Protein AF-A0A834VIU5-F1 (afdb_monomer_lite)

Radius of gyration: 23.44 Å; chains: 1; bounding box: 45×39×82 Å

Sequence (229 aa):
MDEWRKYGPIGVLFDVIASICTPQTRQLLERLQRDEAEAIGVTANIRQLVKPVKTRWNSYFDTFVRAAELHGPIDSYIEFKLKEHSAATAPSRHRKNRELLPAAQPRLYVREGGLSGKDWATITEYIQLLEPFAEATRLLEGRGRHGRHGAIWEVLVTFEWLLDQLEALKDRLKDINYEDPDAPEDHLVTHVNLAHSKLAEYYEKFDNAPVYYAATILHPHYKNHLAAL

Secondary structure (DSSP, 8-state):
--STTTSHHHHHHHHHHHHTTSHHHHHHHHHHHHHHHHHHTS-----PPPPPBTTBTHHHHHHHHHHHHTHHHHHHHHHHHHHHHHHHHS--TT-SS-----PPPPPHHHHTTS--HHHHHHHHHHHHHHHHHHHHHHHHTS--TTSSSS-HHHHHHHHHHHHHHHHHHHHHHHT--TTSTTSPPTHHHHHHHHHHHHHHHHHGGGGG-HHHHHHHHHSTTTTTTGGG-

InterPro domains:
  IPR012337 Ribonuclease H-like superfamily [SSF53098] (49-224)

pLDDT: mean 85.42, std 13.72, range [38.66, 97.81]

Organism: NCBI:txid45151

Structure (mmCIF, N/CA/C/O backbone):
data_AF-A0A834VIU5-F1
#
_entry.id   AF-A0A834VIU5-F1
#
loop_
_atom_site.group_PDB
_atom_site.id
_atom_site.type_symbol
_atom_site.label_atom_id
_atom_site.label_alt_id
_atom_site.label_comp_id
_atom_site.label_asym_id
_atom_site.label_entity_id
_atom_site.label_seq_id
_atom_site.pdbx_PDB_ins_code
_atom_site.Cartn_x
_atom_site.Cartn_y
_atom_site.Cartn_z
_atom_site.occupancy
_atom_site.B_iso_or_equiv
_atom_site.auth_seq_id
_atom_site.auth_comp_id
_atom_site.auth_asym_id
_atom_site.auth_atom_id
_atom_site.pdbx_PDB_model_num
ATOM 1 N N . MET A 1 1 ? 7.525 15.833 2.844 1.00 38.97 1 MET A N 1
ATOM 2 C CA . MET A 1 1 ? 7.206 14.382 2.850 1.00 38.97 1 MET A CA 1
ATOM 3 C C . MET A 1 1 ? 6.759 13.839 4.214 1.00 38.97 1 MET A C 1
ATOM 5 O O . MET A 1 1 ? 6.133 12.793 4.220 1.00 38.97 1 MET A O 1
ATOM 9 N N . ASP A 1 2 ? 7.038 14.489 5.354 1.00 44.72 2 ASP A N 1
ATOM 10 C CA . ASP A 1 2 ? 6.610 13.975 6.675 1.00 44.72 2 ASP A CA 1
ATOM 11 C C . ASP A 1 2 ? 5.190 14.388 7.102 1.00 44.72 2 ASP A C 1
ATOM 13 O O . ASP A 1 2 ? 4.655 13.819 8.052 1.00 44.72 2 ASP A O 1
ATOM 17 N N . GLU A 1 3 ? 4.576 15.363 6.429 1.00 47.03 3 GLU A N 1
ATOM 18 C CA . GLU A 1 3 ? 3.264 15.905 6.812 1.00 47.03 3 GLU A CA 1
ATOM 19 C C . GLU A 1 3 ? 2.101 15.011 6.373 1.00 47.03 3 GLU A C 1
ATOM 21 O O . GLU A 1 3 ? 1.238 14.721 7.193 1.00 47.03 3 GLU A O 1
ATOM 26 N N . TRP A 1 4 ? 2.119 14.449 5.159 1.00 56.50 4 TRP A N 1
ATOM 27 C CA . TRP A 1 4 ? 1.025 13.585 4.679 1.00 56.50 4 TRP A CA 1
ATOM 28 C C . TRP A 1 4 ? 0.858 12.287 5.491 1.00 56.50 4 TRP A C 1
ATOM 30 O O . TRP A 1 4 ? -0.210 11.693 5.501 1.00 56.50 4 TRP A O 1
ATOM 40 N N . ARG A 1 5 ? 1.896 11.853 6.224 1.00 56.66 5 ARG A N 1
ATOM 41 C CA . ARG A 1 5 ? 1.836 10.685 7.127 1.00 56.66 5 ARG A CA 1
ATOM 42 C C . ARG A 1 5 ? 1.190 10.990 8.481 1.00 56.66 5 ARG A C 1
ATOM 44 O O . ARG A 1 5 ? 0.969 10.067 9.260 1.00 56.66 5 ARG A O 1
ATOM 51 N N . LYS A 1 6 ? 0.998 12.271 8.811 1.00 62.09 6 LYS A N 1
ATOM 52 C CA . LYS A 1 6 ? 0.495 12.730 10.117 1.00 62.09 6 LYS A CA 1
ATOM 53 C C . LYS A 1 6 ? -0.982 13.108 10.089 1.00 62.09 6 LYS A C 1
ATOM 55 O O . LYS A 1 6 ? -1.572 13.223 11.158 1.00 62.09 6 LYS A O 1
ATOM 60 N N . TYR A 1 7 ? -1.548 13.305 8.904 1.00 67.62 7 TYR A N 1
ATOM 61 C CA . TYR A 1 7 ? -2.903 13.809 8.711 1.00 67.62 7 TYR A CA 1
ATOM 62 C C . TYR A 1 7 ? -3.683 12.893 7.763 1.00 67.62 7 TYR A C 1
ATOM 64 O O . TYR A 1 7 ? -3.085 12.122 7.011 1.00 67.62 7 TYR A O 1
ATOM 72 N N . GLY A 1 8 ? -5.011 12.966 7.834 1.00 84.19 8 GLY A N 1
ATOM 73 C CA . GLY A 1 8 ? -5.905 12.176 6.991 1.00 84.19 8 GLY A CA 1
ATOM 74 C C . GLY A 1 8 ? -5.959 10.680 7.348 1.00 84.19 8 GLY A C 1
ATOM 75 O O . GLY A 1 8 ? -5.413 10.253 8.378 1.00 84.19 8 GLY A O 1
ATOM 76 N N . PRO A 1 9 ? -6.592 9.865 6.489 1.00 89.25 9 PRO A N 1
ATOM 77 C CA . PRO A 1 9 ? -6.887 8.454 6.755 1.00 89.25 9 PRO A CA 1
ATOM 78 C C . PRO A 1 9 ? -5.638 7.610 7.012 1.00 89.25 9 PRO A C 1
ATOM 80 O O . PRO A 1 9 ? -5.629 6.717 7.861 1.00 89.25 9 PRO A O 1
ATOM 83 N N . ILE A 1 10 ? -4.532 7.931 6.339 1.00 89.75 10 ILE A N 1
ATOM 84 C CA . ILE A 1 10 ? -3.260 7.217 6.504 1.00 89.75 10 ILE A CA 1
ATOM 85 C C . ILE A 1 10 ? -2.678 7.437 7.905 1.00 89.75 10 ILE A C 1
ATOM 87 O O . ILE A 1 10 ? -2.189 6.492 8.530 1.00 89.75 10 ILE A O 1
ATOM 91 N N . GLY A 1 11 ? -2.741 8.670 8.419 1.00 90.69 11 GLY A N 1
ATOM 92 C CA . GLY A 1 11 ? -2.285 8.986 9.772 1.00 90.69 11 GLY A CA 1
ATOM 93 C C . GLY A 1 11 ? -3.104 8.254 10.835 1.00 90.69 11 GLY A C 1
ATOM 94 O O . GLY A 1 11 ? -2.535 7.689 11.775 1.00 90.69 11 GLY A O 1
ATOM 95 N N . VAL A 1 12 ? -4.427 8.202 10.650 1.00 93.50 12 VAL A N 1
ATOM 96 C CA . VAL A 1 12 ? -5.349 7.459 11.519 1.00 93.50 12 VAL A CA 1
ATOM 97 C C . VAL A 1 12 ? -5.016 5.968 11.505 1.00 93.50 12 VAL A C 1
ATOM 99 O O . VAL A 1 12 ? -4.785 5.390 12.570 1.00 93.50 12 VAL A O 1
ATOM 102 N N . LEU A 1 13 ? -4.887 5.360 10.321 1.00 94.44 13 LEU A N 1
ATOM 103 C CA . LEU A 1 13 ? -4.519 3.951 10.177 1.00 94.44 13 LEU A CA 1
ATOM 104 C C . LEU A 1 13 ? -3.192 3.637 10.882 1.00 94.44 13 LEU A C 1
ATOM 106 O O . LEU A 1 13 ? -3.083 2.650 11.616 1.00 94.44 13 LEU A O 1
ATOM 110 N N . PHE A 1 14 ? -2.173 4.480 10.708 1.00 93.06 14 PHE A N 1
ATOM 111 C CA . PHE A 1 14 ? -0.885 4.280 11.370 1.00 93.06 14 PHE A CA 1
ATOM 112 C C . PHE A 1 14 ? -0.969 4.383 12.890 1.00 93.06 14 PHE A C 1
ATOM 114 O O . PHE A 1 14 ? -0.288 3.615 13.574 1.00 93.06 14 PHE A O 1
ATOM 121 N N . ASP A 1 15 ? -1.807 5.262 13.440 1.00 93.81 15 ASP A N 1
ATOM 122 C CA . ASP A 1 15 ? -2.028 5.315 14.886 1.00 93.81 15 ASP A CA 1
ATOM 123 C C . ASP A 1 15 ? -2.776 4.073 15.406 1.00 93.81 15 ASP A C 1
ATOM 125 O O . ASP A 1 15 ? -2.408 3.530 16.455 1.00 93.81 15 ASP A O 1
ATOM 129 N N . VAL A 1 16 ? -3.746 3.544 14.647 1.00 95.19 16 VAL A N 1
ATOM 130 C CA . VAL A 1 16 ? -4.403 2.261 14.965 1.00 95.19 16 VAL A CA 1
ATOM 131 C C . VAL A 1 16 ? -3.372 1.135 15.016 1.00 95.19 16 VAL A C 1
ATOM 133 O O . VAL A 1 16 ? -3.243 0.463 16.045 1.00 95.19 16 VAL A O 1
ATOM 136 N N . ILE A 1 17 ? -2.561 0.978 13.965 1.00 94.50 17 ILE A N 1
ATOM 137 C CA . ILE A 1 17 ? -1.498 -0.039 13.888 1.00 94.50 17 ILE A CA 1
ATOM 138 C C . ILE A 1 17 ? -0.475 0.145 15.019 1.00 94.50 17 ILE A C 1
ATOM 140 O O . ILE A 1 17 ? -0.017 -0.829 15.627 1.00 94.50 17 ILE A O 1
ATOM 144 N N . ALA A 1 18 ? -0.117 1.389 15.347 1.00 93.00 18 ALA A N 1
ATOM 145 C CA . ALA A 1 18 ? 0.787 1.689 16.451 1.00 93.00 18 ALA A CA 1
ATOM 146 C C . ALA A 1 18 ? 0.190 1.310 17.816 1.00 93.00 18 ALA A C 1
ATOM 148 O O . ALA A 1 18 ? 0.936 0.929 18.723 1.00 93.00 18 ALA A O 1
ATOM 149 N N . SER A 1 19 ? -1.135 1.372 17.973 1.00 93.94 19 SER A N 1
ATOM 150 C CA . SER A 1 19 ? -1.827 0.926 19.188 1.00 93.94 19 SER A CA 1
ATOM 151 C C . SER A 1 19 ? -1.826 -0.604 19.347 1.00 93.94 19 SER A C 1
ATOM 153 O O . SER A 1 19 ? -1.774 -1.118 20.469 1.00 93.94 19 SER A O 1
ATOM 155 N N . ILE A 1 20 ? -1.762 -1.347 18.238 1.00 93.81 20 ILE A N 1
ATOM 156 C CA . ILE A 1 20 ? -1.716 -2.817 18.204 1.00 93.81 20 ILE A CA 1
ATOM 157 C C . ILE A 1 20 ? -0.254 -3.295 18.292 1.00 93.81 20 ILE A C 1
ATOM 159 O O . ILE A 1 20 ? 0.307 -3.961 17.419 1.00 93.81 20 ILE A O 1
ATOM 163 N N . CYS A 1 21 ? 0.434 -2.888 19.361 1.00 88.06 21 CYS A N 1
ATOM 164 C CA . CYS A 1 21 ? 1.848 -3.197 19.568 1.00 88.06 21 CYS A CA 1
ATOM 165 C C . CYS A 1 21 ? 2.135 -4.125 20.752 1.00 88.06 21 CYS A C 1
ATOM 167 O O . CYS A 1 21 ? 3.209 -4.731 20.766 1.00 88.06 21 CYS A O 1
ATOM 169 N N . THR A 1 22 ? 1.211 -4.270 21.704 1.00 90.44 22 THR A N 1
ATOM 170 C CA . THR A 1 22 ? 1.399 -5.115 22.889 1.00 90.44 22 THR A CA 1
ATOM 171 C C . THR A 1 22 ? 0.865 -6.529 22.644 1.00 90.44 22 THR A C 1
ATOM 173 O O . THR A 1 22 ? 0.008 -6.723 21.778 1.00 90.44 22 THR A O 1
ATOM 176 N N . PRO A 1 23 ? 1.335 -7.547 23.391 1.00 94.25 23 PRO A N 1
ATOM 177 C CA . PRO A 1 23 ? 0.779 -8.896 23.297 1.00 94.25 23 PRO A CA 1
ATOM 178 C C . PRO A 1 23 ? -0.740 -8.928 23.504 1.00 94.25 23 PRO A C 1
ATOM 180 O O . PRO A 1 23 ? -1.435 -9.633 22.783 1.00 94.25 23 PRO A O 1
ATOM 183 N N . GLN A 1 24 ? -1.263 -8.116 24.428 1.00 93.94 24 GLN A N 1
ATOM 184 C CA . GLN A 1 24 ? -2.694 -8.059 24.727 1.00 93.94 24 GLN A CA 1
ATOM 185 C C . GLN A 1 24 ? -3.500 -7.479 23.559 1.00 93.94 24 GLN A C 1
ATOM 187 O O . GLN A 1 24 ? -4.533 -8.037 23.198 1.00 93.94 24 GLN A O 1
ATOM 192 N N . THR A 1 25 ? -3.039 -6.383 22.941 1.00 94.50 25 THR A N 1
ATOM 193 C CA . THR A 1 25 ? -3.764 -5.779 21.810 1.00 94.50 25 THR A CA 1
ATOM 194 C C . THR A 1 25 ? -3.662 -6.622 20.545 1.00 94.50 25 THR A C 1
ATOM 196 O O . THR A 1 25 ? -4.628 -6.695 19.792 1.00 94.50 25 THR A O 1
ATOM 199 N N . ARG A 1 26 ? -2.548 -7.336 20.340 1.00 94.94 26 ARG A N 1
ATOM 200 C CA . ARG A 1 26 ? -2.437 -8.331 19.262 1.00 94.94 26 ARG A CA 1
ATOM 201 C C . ARG A 1 26 ? -3.393 -9.500 19.468 1.00 94.94 26 ARG A C 1
ATOM 203 O O . ARG A 1 26 ? -4.125 -9.831 18.548 1.00 94.94 26 ARG A O 1
ATOM 210 N N . GLN A 1 27 ? -3.441 -10.072 20.672 1.00 96.31 27 GLN A N 1
ATOM 211 C CA . GLN A 1 27 ? -4.381 -11.151 20.991 1.00 96.31 27 GLN A CA 1
ATOM 212 C C . GLN A 1 27 ? -5.838 -10.719 20.809 1.00 96.31 27 GLN A C 1
ATOM 214 O O . GLN A 1 27 ? -6.647 -11.521 20.354 1.00 96.31 27 GLN A O 1
ATOM 219 N N . LEU A 1 28 ? -6.174 -9.466 21.138 1.00 96.75 28 LEU A N 1
ATOM 220 C CA . LEU A 1 28 ? -7.500 -8.915 20.868 1.00 96.75 28 LEU A CA 1
ATOM 221 C C . LEU A 1 28 ? -7.804 -8.910 19.364 1.00 96.75 28 LEU A C 1
ATOM 223 O O . LEU A 1 28 ? -8.837 -9.434 18.968 1.00 96.75 28 LEU A O 1
ATOM 227 N N . LEU A 1 29 ? -6.894 -8.400 18.528 1.00 97.19 29 LEU A N 1
ATOM 228 C CA . LEU A 1 29 ? -7.082 -8.412 17.074 1.00 97.19 29 LEU A CA 1
ATOM 229 C C . LEU A 1 29 ? -7.202 -9.841 16.515 1.00 97.19 29 LEU A C 1
ATOM 231 O O . LEU A 1 29 ? -8.024 -10.094 15.643 1.00 97.19 29 LEU A O 1
ATOM 235 N N . GLU A 1 30 ? -6.409 -10.791 17.015 1.00 97.25 30 GLU A N 1
ATOM 236 C CA . GLU A 1 30 ? -6.525 -12.195 16.603 1.00 97.25 30 GLU A CA 1
ATOM 237 C C . GLU A 1 30 ? -7.873 -12.812 16.993 1.00 97.25 30 GLU A C 1
ATOM 239 O O . GLU A 1 30 ? -8.367 -13.683 16.286 1.00 97.25 30 GLU A O 1
ATOM 244 N N . ARG A 1 31 ? -8.453 -12.430 18.138 1.00 97.38 31 ARG A N 1
ATOM 245 C CA . ARG A 1 31 ? -9.803 -12.875 18.524 1.00 97.38 31 ARG A CA 1
ATOM 246 C C . ARG A 1 31 ? -10.844 -12.315 17.565 1.00 97.38 31 ARG A C 1
ATOM 248 O O . ARG A 1 31 ? -11.578 -13.103 16.999 1.00 97.38 31 ARG A O 1
ATOM 255 N N . LEU A 1 32 ? -10.794 -11.016 17.279 1.00 97.44 32 LEU A N 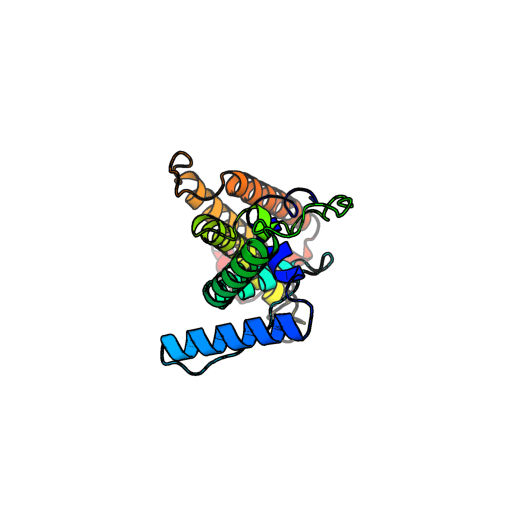1
ATOM 256 C CA . LEU A 1 32 ? -11.713 -10.370 16.336 1.00 97.44 32 LEU A CA 1
ATOM 257 C C . LEU A 1 32 ? -11.649 -10.988 14.928 1.00 97.44 32 LEU A C 1
ATOM 259 O O . LEU A 1 32 ? -12.678 -11.1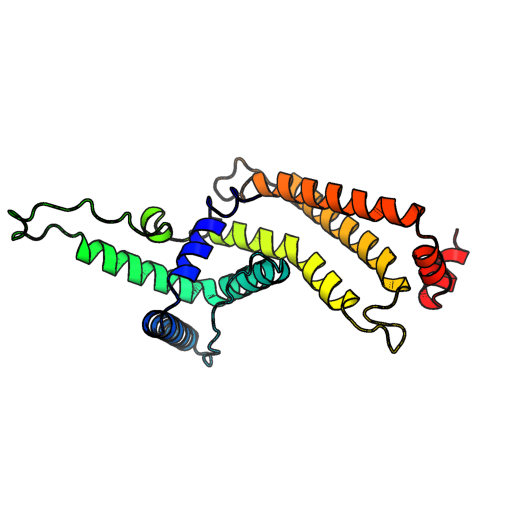73 14.294 1.00 97.44 32 LEU A O 1
ATOM 263 N N . GLN A 1 33 ? -10.460 -11.391 14.466 1.00 97.81 33 GLN A N 1
ATOM 264 C CA . GLN A 1 33 ? -10.312 -12.156 13.219 1.00 97.81 33 GLN A CA 1
ATOM 265 C C . GLN A 1 33 ? -10.988 -13.537 13.269 1.00 97.81 33 GLN A C 1
ATOM 267 O O . GLN A 1 33 ? -11.501 -14.004 12.255 1.00 97.81 33 GLN A O 1
ATOM 272 N N . ARG A 1 34 ? -10.963 -14.226 14.420 1.00 96.75 34 ARG A N 1
ATOM 273 C CA . ARG A 1 34 ? -11.675 -15.506 14.584 1.00 96.75 34 ARG A CA 1
ATOM 274 C C . ARG A 1 34 ? -13.181 -15.288 14.603 1.00 96.75 34 ARG A C 1
ATOM 276 O O . ARG A 1 34 ? -13.876 -16.032 13.927 1.00 96.75 34 ARG A O 1
ATOM 283 N N . ASP A 1 35 ? -13.638 -14.267 15.321 1.00 96.38 35 ASP A N 1
ATOM 284 C CA . ASP A 1 35 ? -15.056 -13.927 15.437 1.00 96.38 35 ASP A CA 1
ATOM 285 C C . ASP A 1 35 ? -15.648 -13.586 14.056 1.00 96.38 35 ASP A C 1
ATOM 287 O O . ASP A 1 35 ? -16.717 -14.072 13.695 1.00 96.38 35 ASP A O 1
ATOM 291 N N . GLU A 1 36 ? -14.920 -12.819 13.236 1.00 95.81 36 GLU A N 1
ATOM 292 C CA . GLU A 1 36 ? -15.316 -12.524 11.853 1.00 95.81 36 GLU A CA 1
ATOM 293 C C . GLU A 1 36 ? -15.333 -13.783 10.974 1.00 95.81 36 GLU A C 1
ATOM 295 O O . GLU A 1 36 ? -16.300 -14.032 10.254 1.00 95.81 36 GLU A O 1
ATOM 300 N N . ALA A 1 37 ? -14.286 -14.609 11.045 1.00 95.12 37 ALA A N 1
ATOM 301 C CA . ALA A 1 37 ? -14.224 -15.848 10.276 1.00 95.12 37 ALA A CA 1
ATOM 302 C C . ALA A 1 37 ? -15.365 -16.813 10.646 1.00 95.12 37 ALA A C 1
ATOM 304 O O . ALA A 1 37 ? -15.954 -17.436 9.763 1.00 95.12 37 ALA A O 1
ATOM 305 N N . GLU A 1 38 ? -15.708 -16.900 11.933 1.00 96.00 38 GLU A N 1
ATOM 306 C CA . GLU A 1 38 ? -16.846 -17.673 12.432 1.00 96.00 38 GLU A CA 1
ATOM 307 C C . GLU A 1 38 ? -18.174 -17.118 11.904 1.00 96.00 38 GLU A C 1
ATOM 309 O O . GLU A 1 38 ? -18.993 -17.889 11.403 1.00 96.00 38 GLU A O 1
ATOM 314 N N . ALA A 1 39 ? -18.362 -15.794 11.923 1.00 94.38 39 ALA A N 1
ATOM 315 C CA . ALA A 1 39 ? -19.565 -15.147 11.397 1.00 94.38 39 ALA A CA 1
ATOM 316 C C . ALA A 1 39 ? -19.778 -15.402 9.892 1.00 94.38 39 ALA A C 1
ATOM 318 O O . ALA A 1 39 ? -20.917 -15.529 9.442 1.00 94.38 39 ALA A O 1
ATOM 319 N N . ILE A 1 40 ? -18.692 -15.510 9.121 1.00 93.94 40 ILE A N 1
ATOM 320 C CA . ILE A 1 40 ? -18.722 -15.785 7.674 1.00 93.94 40 ILE A CA 1
ATOM 321 C C . ILE A 1 40 ? -18.717 -17.305 7.383 1.00 93.94 40 ILE A C 1
ATOM 323 O O . ILE A 1 40 ? -18.953 -17.731 6.252 1.00 93.94 40 ILE A O 1
ATOM 327 N N . GLY A 1 41 ? -18.491 -18.154 8.392 1.00 93.94 41 GLY A N 1
ATOM 328 C CA . GLY A 1 41 ? -18.469 -19.614 8.248 1.00 93.94 41 GLY A CA 1
ATOM 329 C C . GLY A 1 41 ? -17.211 -20.160 7.562 1.00 93.94 41 GLY A C 1
ATOM 330 O O . GLY A 1 41 ? -17.258 -21.217 6.931 1.00 93.94 41 GLY A O 1
ATOM 331 N N . VAL A 1 42 ? -16.083 -19.452 7.664 1.00 94.31 42 VAL A N 1
ATOM 332 C CA . VAL A 1 42 ? -14.798 -19.826 7.049 1.00 94.31 42 VAL A CA 1
ATOM 333 C C . VAL A 1 42 ? -13.743 -20.165 8.101 1.00 94.31 42 VAL A C 1
ATOM 335 O O . VAL A 1 42 ? -13.816 -19.762 9.258 1.00 94.31 42 VAL A O 1
ATOM 338 N N . THR A 1 43 ? -12.716 -20.924 7.709 1.00 91.44 43 THR A N 1
ATOM 339 C CA . THR A 1 43 ? -11.583 -21.193 8.609 1.00 91.44 43 THR A CA 1
ATOM 340 C C . THR A 1 43 ? -10.769 -19.919 8.821 1.00 91.44 43 THR A C 1
ATOM 342 O O . THR A 1 43 ? -10.298 -19.312 7.859 1.00 91.44 43 THR A O 1
ATOM 345 N N . ALA A 1 44 ? -10.561 -19.542 10.083 1.00 90.50 44 ALA A N 1
ATOM 346 C CA . ALA A 1 44 ? -9.812 -18.344 10.436 1.00 90.50 44 ALA A CA 1
ATOM 347 C C . ALA A 1 44 ? -8.346 -18.431 9.973 1.00 90.50 44 ALA A C 1
ATOM 349 O O . ALA A 1 44 ? -7.562 -19.234 10.484 1.00 90.50 44 ALA A O 1
ATOM 350 N N . ASN A 1 45 ? -7.959 -17.566 9.033 1.00 93.12 45 ASN A N 1
ATOM 351 C CA . ASN A 1 45 ? -6.570 -17.384 8.618 1.00 93.12 45 ASN A CA 1
ATOM 352 C C . ASN A 1 45 ? -5.979 -16.165 9.334 1.00 93.12 45 ASN A C 1
ATOM 354 O O . ASN A 1 45 ? -6.057 -15.044 8.836 1.00 93.12 45 ASN A O 1
ATOM 358 N N . ILE A 1 46 ? -5.414 -16.390 10.520 1.00 95.31 46 ILE A N 1
ATOM 359 C CA . ILE A 1 46 ? -4.934 -15.312 11.387 1.00 95.31 46 ILE A CA 1
ATOM 360 C C . ILE A 1 46 ? -3.684 -14.656 10.806 1.00 95.31 46 ILE A C 1
ATOM 362 O O . ILE A 1 46 ? -2.646 -15.298 10.629 1.00 95.31 46 ILE A O 1
ATOM 366 N N . ARG A 1 47 ? -3.760 -13.345 10.579 1.00 95.19 47 ARG A N 1
ATOM 367 C CA . ARG A 1 47 ? -2.656 -12.531 10.067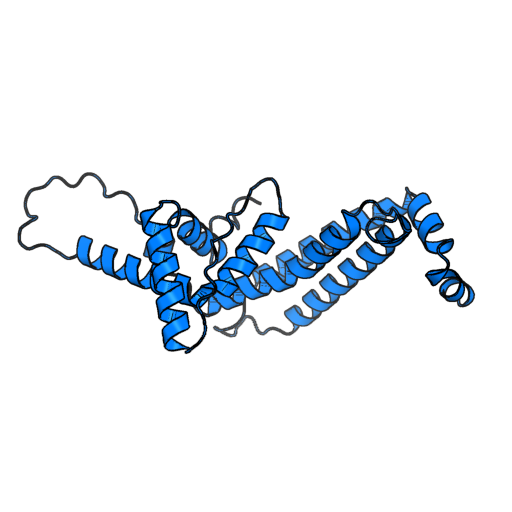 1.00 95.19 47 ARG A CA 1
ATOM 368 C C . ARG A 1 47 ? -2.252 -11.463 11.074 1.00 95.19 47 ARG A C 1
ATOM 370 O O . ARG A 1 47 ? -3.077 -10.856 11.755 1.00 95.19 47 ARG A O 1
ATOM 377 N N . GLN A 1 48 ? -0.948 -11.207 11.153 1.00 93.44 48 GLN A N 1
ATOM 378 C CA . GLN A 1 48 ? -0.412 -10.087 11.928 1.00 93.44 48 GLN A CA 1
ATOM 379 C C . GLN A 1 48 ? -0.405 -8.808 11.094 1.00 93.44 48 GLN A C 1
ATOM 381 O O . GLN A 1 48 ? -0.184 -8.857 9.887 1.00 93.44 48 GLN A O 1
ATOM 386 N N . LEU A 1 49 ? -0.578 -7.651 11.726 1.00 94.00 49 LEU A N 1
ATOM 387 C CA . LEU A 1 49 ? -0.392 -6.376 11.035 1.00 94.00 49 LEU A CA 1
ATOM 388 C C . LEU A 1 49 ? 1.070 -6.177 10.633 1.00 94.00 49 LEU A C 1
ATOM 390 O O . LEU A 1 49 ? 1.990 -6.490 11.394 1.00 94.00 49 LEU A O 1
ATOM 394 N N . VAL A 1 50 ? 1.274 -5.603 9.451 1.00 93.31 50 VAL A N 1
ATOM 395 C CA . VAL A 1 50 ? 2.594 -5.181 8.981 1.00 93.31 50 VAL A CA 1
ATOM 396 C C . VAL A 1 50 ? 2.801 -3.735 9.409 1.00 93.31 50 VAL A C 1
ATOM 398 O O . VAL A 1 50 ? 1.934 -2.886 9.201 1.00 93.31 50 VAL A O 1
ATOM 401 N N . LYS A 1 51 ? 3.945 -3.445 10.033 1.00 90.44 51 LYS A N 1
ATOM 402 C CA . LYS A 1 51 ? 4.297 -2.081 10.439 1.00 90.44 51 LYS A CA 1
ATOM 403 C C . LYS A 1 51 ? 5.110 -1.393 9.344 1.00 90.44 51 LYS A C 1
ATOM 405 O O . LYS A 1 51 ? 6.089 -1.991 8.888 1.00 90.44 51 LYS A O 1
ATOM 410 N N . PRO A 1 52 ? 4.801 -0.129 9.011 1.00 89.75 52 PRO A N 1
ATOM 411 C CA . PRO A 1 52 ? 5.576 0.601 8.028 1.00 89.75 52 PRO A CA 1
ATOM 412 C C . PRO A 1 52 ? 6.962 0.917 8.602 1.00 89.75 52 PRO A C 1
ATOM 414 O O . PRO A 1 52 ? 7.119 1.378 9.736 1.00 89.75 52 PRO A O 1
ATOM 417 N N . VAL A 1 53 ? 7.991 0.674 7.801 1.00 86.81 53 VAL A N 1
ATOM 418 C CA . VAL A 1 53 ? 9.397 0.941 8.096 1.00 86.81 53 VAL A CA 1
ATOM 419 C C . VAL A 1 53 ? 9.830 2.149 7.276 1.00 86.81 53 VAL A C 1
ATOM 421 O O . VAL A 1 53 ? 9.868 2.108 6.050 1.00 86.81 53 VAL A O 1
ATOM 424 N N . LYS A 1 54 ? 10.217 3.237 7.953 1.00 78.69 54 LYS A N 1
ATOM 425 C CA . LYS A 1 54 ? 10.562 4.518 7.304 1.00 78.69 54 LYS A CA 1
ATOM 426 C C . LYS A 1 54 ? 11.598 4.406 6.181 1.00 78.69 54 LYS A C 1
ATOM 428 O O . LYS A 1 54 ? 11.529 5.185 5.239 1.00 78.69 54 LYS A O 1
ATOM 433 N N . THR A 1 55 ? 12.532 3.463 6.280 1.00 75.81 55 THR A N 1
ATOM 434 C CA . THR A 1 55 ? 13.635 3.273 5.326 1.00 75.81 55 THR A CA 1
ATOM 435 C C . THR A 1 55 ? 13.323 2.300 4.188 1.00 75.81 55 THR A C 1
ATOM 437 O O . THR A 1 55 ? 14.169 2.106 3.321 1.00 75.81 55 THR A O 1
ATOM 440 N N . ARG A 1 56 ? 12.145 1.663 4.174 1.00 79.12 56 ARG A N 1
ATOM 441 C CA . ARG A 1 56 ? 11.768 0.663 3.164 1.00 79.12 56 ARG A CA 1
ATOM 442 C C . ARG A 1 56 ? 10.377 0.966 2.645 1.00 79.12 56 ARG A C 1
ATOM 444 O O . ARG A 1 56 ? 9.393 0.623 3.287 1.00 79.12 56 ARG A O 1
ATOM 451 N N . TRP A 1 57 ? 10.284 1.602 1.489 1.00 78.81 57 TRP A N 1
ATOM 452 C CA . TRP A 1 57 ? 9.000 2.051 0.959 1.00 78.81 57 TRP A CA 1
ATOM 453 C C . TRP A 1 57 ? 8.013 0.887 0.710 1.00 78.81 57 TRP A C 1
ATOM 455 O O . TRP A 1 57 ? 6.844 1.050 1.040 1.00 78.81 57 TRP A O 1
ATOM 465 N N . ASN A 1 58 ? 8.481 -0.305 0.294 1.00 85.62 58 ASN A N 1
ATOM 466 C CA . ASN A 1 58 ? 7.641 -1.512 0.137 1.00 85.62 58 ASN A CA 1
ATOM 467 C C . ASN A 1 58 ? 6.839 -1.853 1.398 1.00 85.62 58 ASN A C 1
ATOM 469 O O . ASN A 1 58 ? 5.699 -2.289 1.315 1.00 85.62 58 ASN A O 1
ATOM 473 N N . SER A 1 59 ? 7.393 -1.574 2.581 1.00 89.94 59 SER A N 1
ATOM 474 C CA . SER A 1 59 ? 6.680 -1.838 3.832 1.00 89.94 59 SER A CA 1
ATOM 475 C C . SER A 1 59 ? 5.413 -0.994 3.999 1.00 89.94 59 SER A C 1
ATOM 477 O O . SER A 1 59 ? 4.525 -1.406 4.732 1.00 89.94 59 SER A O 1
ATOM 479 N N . TYR A 1 60 ? 5.309 0.167 3.340 1.00 90.75 60 TYR A N 1
ATOM 480 C CA . TYR A 1 60 ? 4.082 0.968 3.338 1.00 90.75 60 TYR A CA 1
ATOM 481 C C . TYR A 1 60 ? 2.997 0.294 2.498 1.00 90.75 60 TYR A C 1
ATOM 483 O O . TYR A 1 60 ? 1.868 0.181 2.966 1.00 90.75 60 TYR A O 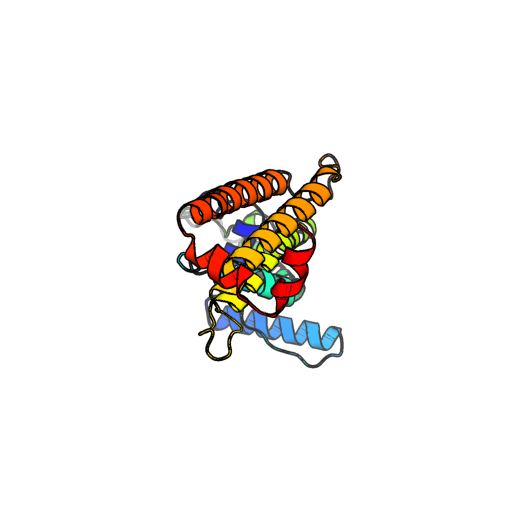1
ATOM 491 N N . PHE A 1 61 ? 3.357 -0.207 1.313 1.00 93.56 61 PHE A N 1
ATOM 492 C CA . PHE A 1 61 ? 2.454 -0.995 0.474 1.00 93.56 61 PHE A CA 1
ATOM 493 C C . PHE A 1 61 ? 1.970 -2.249 1.214 1.00 93.56 61 PHE A C 1
ATOM 495 O O . PHE A 1 61 ? 0.766 -2.434 1.375 1.00 93.56 61 PHE A O 1
ATOM 502 N N . ASP A 1 62 ? 2.891 -3.036 1.780 1.00 94.88 62 ASP A N 1
ATOM 503 C CA . ASP A 1 62 ? 2.552 -4.235 2.558 1.00 94.88 62 ASP A CA 1
ATOM 504 C C . ASP A 1 62 ? 1.655 -3.911 3.764 1.00 94.88 62 ASP A C 1
ATOM 506 O O . ASP A 1 62 ? 0.752 -4.677 4.107 1.00 94.88 62 ASP A O 1
ATOM 510 N N . THR A 1 63 ? 1.893 -2.770 4.422 1.00 95.38 63 THR A N 1
ATOM 511 C CA . THR A 1 63 ? 1.038 -2.270 5.503 1.00 95.38 63 THR A CA 1
ATOM 512 C C . THR A 1 63 ? -0.376 -1.982 5.014 1.00 95.38 63 THR A C 1
ATOM 514 O O . THR A 1 63 ? -1.320 -2.408 5.676 1.00 95.38 63 THR A O 1
ATOM 517 N N . PHE A 1 64 ? -0.539 -1.281 3.892 1.00 95.19 64 PHE A N 1
ATOM 518 C CA . PHE A 1 64 ? -1.860 -0.944 3.362 1.00 95.19 64 PHE A CA 1
ATOM 519 C C . PHE A 1 64 ? -2.617 -2.186 2.904 1.00 95.19 64 PHE A C 1
ATOM 521 O O . PHE A 1 64 ? -3.756 -2.375 3.320 1.00 95.19 64 PHE A O 1
ATOM 528 N N . VAL A 1 65 ? -1.964 -3.079 2.156 1.00 96.81 65 VAL A N 1
ATOM 529 C CA . VAL A 1 65 ? -2.557 -4.354 1.727 1.00 96.81 65 VAL A CA 1
ATOM 530 C C . VAL A 1 65 ? -3.005 -5.168 2.940 1.00 96.81 65 VAL A C 1
ATOM 532 O O . VAL A 1 65 ? -4.161 -5.574 3.019 1.00 96.81 65 VAL A O 1
ATOM 535 N N . ARG A 1 66 ? -2.136 -5.343 3.945 1.00 97.00 66 ARG A N 1
ATOM 536 C CA . ARG A 1 66 ? -2.492 -6.083 5.165 1.00 97.00 66 ARG A CA 1
ATOM 537 C C . ARG A 1 66 ? -3.606 -5.407 5.964 1.00 97.00 66 ARG A C 1
ATOM 539 O O . ARG A 1 66 ? -4.383 -6.103 6.610 1.00 97.00 66 ARG A O 1
ATOM 546 N N . ALA A 1 67 ? -3.664 -4.079 5.974 1.00 96.81 67 ALA A N 1
ATOM 547 C CA . ALA A 1 67 ? -4.740 -3.353 6.634 1.00 96.81 67 ALA A CA 1
ATOM 548 C C . ALA A 1 67 ? -6.076 -3.554 5.910 1.00 96.81 67 ALA A C 1
ATOM 550 O O . ALA A 1 67 ? -7.059 -3.852 6.573 1.00 96.81 67 ALA A O 1
ATOM 551 N N . ALA A 1 68 ? -6.101 -3.473 4.578 1.00 96.50 68 ALA A N 1
ATOM 552 C CA . ALA A 1 68 ? -7.306 -3.702 3.780 1.00 96.50 68 ALA A CA 1
ATOM 553 C C . ALA A 1 68 ? -7.825 -5.148 3.909 1.00 96.50 68 ALA A C 1
ATOM 555 O O . ALA A 1 68 ? -9.027 -5.367 4.063 1.00 96.50 68 ALA A O 1
ATOM 556 N N . GLU A 1 69 ? -6.918 -6.134 3.941 1.00 95.94 69 GLU A N 1
ATOM 557 C CA . GLU A 1 69 ? -7.242 -7.541 4.239 1.00 95.94 69 GLU A CA 1
ATOM 558 C C . GLU A 1 69 ? -7.885 -7.729 5.620 1.00 95.94 69 GLU A C 1
ATOM 560 O O . GLU A 1 69 ? -8.638 -8.675 5.825 1.00 95.94 69 GLU A O 1
ATOM 565 N N . LEU A 1 70 ? -7.546 -6.859 6.573 1.00 96.44 70 LEU A N 1
ATOM 566 C CA . LEU A 1 70 ? -8.003 -6.907 7.957 1.00 96.44 70 LEU A CA 1
ATOM 567 C C . LEU A 1 70 ? -8.941 -5.740 8.292 1.00 96.44 70 LEU A C 1
ATOM 569 O O . LEU A 1 70 ? -9.041 -5.394 9.469 1.00 96.44 70 LEU A O 1
ATOM 573 N N . HIS A 1 71 ? -9.612 -5.127 7.308 1.00 95.25 71 HIS A N 1
ATOM 574 C CA . HIS A 1 71 ? -10.401 -3.919 7.566 1.00 95.25 71 HIS A CA 1
ATOM 575 C C . HIS A 1 71 ? -11.513 -4.181 8.596 1.00 95.25 71 HIS A C 1
ATOM 577 O O . HIS A 1 71 ? -11.592 -3.461 9.585 1.00 95.25 71 HIS A O 1
ATOM 583 N N . GLY A 1 72 ? -12.275 -5.273 8.465 1.00 95.81 72 GLY A N 1
ATOM 584 C CA . GLY A 1 72 ? -13.356 -5.616 9.396 1.00 95.81 72 GLY A CA 1
ATOM 585 C C . GLY A 1 72 ? -12.881 -5.867 10.837 1.00 95.81 72 GLY A C 1
ATOM 586 O O . GLY A 1 72 ? -13.410 -5.255 11.777 1.00 95.81 72 GLY A O 1
ATOM 587 N N . PRO A 1 73 ? -11.822 -6.671 11.064 1.00 97.25 73 PRO A N 1
ATOM 588 C CA . PRO A 1 73 ? -11.245 -6.846 12.394 1.00 97.25 73 PRO A CA 1
ATOM 589 C C . PRO A 1 73 ? -10.621 -5.562 12.956 1.00 97.25 73 PRO A C 1
ATOM 591 O O . PRO A 1 73 ? -10.643 -5.353 14.172 1.00 97.25 73 PRO A O 1
ATOM 594 N N . ILE A 1 74 ? -10.064 -4.696 12.100 1.00 97.50 74 ILE A N 1
ATOM 595 C CA . ILE A 1 74 ? -9.545 -3.379 12.492 1.00 97.50 74 ILE A CA 1
ATOM 596 C C . ILE A 1 74 ? -10.688 -2.460 12.932 1.00 97.50 74 ILE A C 1
ATOM 598 O O . ILE A 1 74 ? -10.584 -1.863 14.003 1.00 97.50 74 ILE A O 1
ATOM 602 N N . ASP A 1 75 ? -11.779 -2.384 12.175 1.00 97.50 75 ASP A N 1
ATOM 603 C CA . ASP A 1 75 ? -12.945 -1.561 12.509 1.00 97.50 75 ASP A CA 1
ATOM 604 C C . ASP A 1 75 ? -13.575 -2.033 13.826 1.00 97.50 75 ASP A C 1
ATOM 606 O O . ASP A 1 75 ? -13.799 -1.237 14.740 1.00 97.50 75 ASP A O 1
ATOM 610 N N . SER A 1 76 ? -13.709 -3.351 14.006 1.00 97.38 76 SER A N 1
ATOM 611 C CA . SER A 1 76 ? -14.163 -3.953 15.267 1.00 97.38 76 SER A CA 1
ATOM 612 C C . SER A 1 76 ? -13.236 -3.620 16.445 1.00 97.38 76 SER A C 1
ATOM 614 O O . SER A 1 76 ? -13.689 -3.351 17.563 1.00 97.38 76 SER A O 1
ATOM 616 N N . TYR A 1 77 ? -11.918 -3.605 16.214 1.00 97.62 77 TYR A N 1
ATOM 617 C CA . TYR A 1 77 ? -10.937 -3.203 17.223 1.00 97.62 77 TYR A CA 1
ATOM 618 C C . TYR A 1 77 ? -11.083 -1.721 17.587 1.00 97.62 77 TYR A C 1
ATOM 620 O O . TYR A 1 77 ? -11.032 -1.367 18.770 1.00 97.62 77 TYR A O 1
ATOM 628 N N . ILE A 1 78 ? -11.273 -0.855 16.590 1.00 96.94 78 ILE A N 1
ATOM 629 C CA . ILE A 1 78 ? -11.483 0.577 16.794 1.00 96.94 78 ILE A CA 1
ATOM 630 C C . ILE A 1 78 ? -12.758 0.798 17.606 1.00 96.94 78 ILE A C 1
ATOM 632 O O . ILE A 1 78 ? -12.700 1.471 18.635 1.00 96.94 78 ILE A O 1
ATOM 636 N N . GLU A 1 79 ? -13.875 0.177 17.228 1.00 96.69 79 GLU A N 1
ATOM 637 C CA . GLU A 1 79 ? -15.129 0.259 17.978 1.00 96.69 79 GLU A CA 1
ATOM 638 C C . GLU A 1 79 ? -14.967 -0.168 19.437 1.00 96.69 79 GLU A C 1
ATOM 640 O O . GLU A 1 79 ? -15.460 0.504 20.349 1.00 96.69 79 GLU A O 1
ATOM 645 N N . PHE A 1 80 ? -14.268 -1.281 19.674 1.00 95.88 80 PHE A N 1
ATOM 646 C CA . PHE A 1 80 ? -13.981 -1.756 21.023 1.00 95.88 80 PHE A CA 1
ATOM 647 C C . PHE A 1 80 ? -13.237 -0.687 21.834 1.00 95.88 80 PHE A C 1
ATOM 649 O O . PHE A 1 80 ? -13.593 -0.402 22.980 1.00 95.88 80 PHE A O 1
ATOM 656 N N . LYS A 1 81 ? -12.232 -0.045 21.228 1.00 94.44 81 LYS A N 1
ATOM 657 C CA . LYS A 1 81 ? -11.435 1.004 21.874 1.00 94.44 81 LYS A CA 1
ATOM 658 C C . LYS A 1 81 ? -12.196 2.309 22.076 1.00 94.44 81 LYS A C 1
ATOM 660 O O . LYS A 1 81 ? -12.003 2.954 23.107 1.00 94.44 81 LYS A O 1
ATOM 665 N N . LEU A 1 82 ? -13.091 2.671 21.162 1.00 94.25 82 LEU A N 1
ATOM 666 C CA . LEU A 1 82 ? -13.991 3.811 21.324 1.00 94.25 82 LEU A CA 1
ATOM 667 C C . LEU A 1 82 ? -14.938 3.596 22.512 1.00 94.25 82 LEU A C 1
ATOM 669 O O . LEU A 1 82 ? -15.047 4.477 23.365 1.00 94.25 82 LEU A O 1
ATOM 673 N N . LYS A 1 83 ? -15.543 2.404 22.626 1.00 93.94 83 LYS A N 1
ATOM 674 C CA . LYS A 1 83 ? -16.420 2.021 23.750 1.00 93.94 83 LYS A CA 1
ATOM 675 C C . LYS A 1 83 ? -15.671 2.023 25.091 1.00 93.94 83 LYS A C 1
ATOM 677 O O . LYS A 1 83 ? -16.179 2.536 26.090 1.00 93.94 83 LYS A O 1
ATOM 682 N N . GLU A 1 84 ? -14.445 1.494 25.117 1.00 90.81 84 GLU A N 1
ATOM 683 C CA . GLU A 1 84 ? -13.571 1.515 26.301 1.00 90.81 84 GLU A CA 1
ATOM 684 C C . GLU A 1 84 ? -13.264 2.958 26.739 1.00 90.81 84 GLU A C 1
ATOM 686 O O . GLU A 1 84 ? -13.394 3.308 27.916 1.00 90.81 84 GLU A O 1
ATOM 691 N N . HIS A 1 85 ? -12.922 3.826 25.782 1.00 88.94 85 HIS A N 1
ATOM 692 C CA . HIS A 1 85 ? -12.627 5.229 26.047 1.00 88.94 85 HIS A CA 1
ATOM 693 C C . HIS A 1 85 ? -13.861 6.006 26.529 1.00 88.94 85 HIS A C 1
ATOM 695 O O . HIS A 1 85 ? -13.763 6.759 27.502 1.00 88.94 85 HIS A O 1
ATOM 701 N N . SER A 1 86 ? -15.030 5.806 25.907 1.00 87.44 86 SER A N 1
ATOM 702 C CA . SER A 1 86 ? -16.276 6.465 26.322 1.00 87.44 86 SER A CA 1
ATOM 703 C C . SER A 1 86 ? -16.697 6.056 27.734 1.00 87.44 86 SER A C 1
ATOM 705 O O . SER A 1 86 ? -17.126 6.897 28.520 1.00 87.44 86 SER A O 1
ATOM 707 N N . ALA A 1 87 ? -16.517 4.782 28.099 1.00 87.62 87 ALA A N 1
ATOM 708 C CA . ALA A 1 87 ? -16.792 4.303 29.452 1.00 87.62 87 ALA A CA 1
ATOM 709 C C . ALA A 1 87 ? -15.831 4.915 30.489 1.00 87.62 87 ALA A C 1
ATOM 711 O O . ALA A 1 87 ? -16.256 5.289 31.582 1.00 87.62 87 ALA A O 1
ATOM 712 N N . ALA A 1 88 ? -14.548 5.070 30.145 1.00 84.81 88 ALA A N 1
ATOM 713 C CA . ALA A 1 88 ? -13.541 5.666 31.027 1.00 84.81 88 ALA A CA 1
ATOM 714 C C . ALA A 1 88 ? -13.719 7.184 31.236 1.00 84.81 88 ALA A C 1
ATOM 716 O O . ALA A 1 88 ? -13.323 7.720 32.278 1.00 84.81 88 ALA A O 1
ATOM 717 N N . THR A 1 89 ? -14.302 7.875 30.254 1.00 81.56 89 THR A N 1
ATOM 718 C CA . THR A 1 89 ? -14.571 9.323 30.289 1.00 81.56 89 THR A CA 1
ATOM 719 C C . THR A 1 89 ? -15.982 9.680 30.757 1.00 81.56 89 THR A C 1
ATOM 721 O O . THR A 1 89 ? -16.247 10.854 31.021 1.00 81.56 89 THR A O 1
ATOM 724 N N . ALA A 1 90 ? -16.869 8.697 30.946 1.00 76.81 90 ALA A N 1
ATOM 725 C CA . ALA A 1 90 ? -18.209 8.924 31.473 1.00 76.81 90 ALA A CA 1
ATOM 726 C C . ALA A 1 90 ? -18.163 9.632 32.849 1.00 76.81 90 ALA A C 1
ATOM 728 O O . ALA A 1 90 ? -17.364 9.262 33.721 1.00 76.81 90 ALA A O 1
ATOM 729 N N . PRO A 1 91 ? -19.013 10.652 33.086 1.00 64.44 91 PRO A N 1
ATOM 730 C CA . PRO A 1 91 ? -19.002 11.413 34.328 1.00 64.44 91 PRO A CA 1
ATOM 731 C C . PRO A 1 91 ? -19.387 10.523 35.518 1.00 64.44 91 PRO A C 1
ATOM 733 O O . PRO A 1 91 ? -20.554 10.211 35.754 1.00 64.44 91 PRO A O 1
ATOM 736 N N . SER A 1 92 ? -18.389 10.121 36.308 1.00 56.97 92 SER A N 1
ATOM 737 C CA . SER A 1 92 ? -18.613 9.431 37.578 1.00 56.97 92 SER A CA 1
ATOM 738 C C . SER A 1 92 ? -19.123 10.422 38.624 1.00 56.97 92 SER A C 1
ATOM 740 O O . SER A 1 92 ? -18.445 11.403 38.942 1.00 56.97 92 SER A O 1
ATOM 742 N N . ARG A 1 93 ? -20.284 10.126 39.231 1.00 54.94 93 ARG A N 1
ATOM 743 C CA . ARG A 1 93 ? -20.900 10.907 40.327 1.00 54.94 93 ARG A CA 1
ATOM 744 C C . ARG A 1 93 ? -19.979 11.112 41.551 1.00 54.94 93 ARG A C 1
ATOM 746 O O . ARG A 1 93 ? -20.324 11.892 42.430 1.00 54.94 93 ARG A O 1
ATOM 753 N N . HIS A 1 94 ? -18.826 10.439 41.626 1.00 54.09 94 HIS A N 1
ATOM 754 C CA . HIS A 1 94 ? -17.876 10.493 42.747 1.00 54.09 94 HIS A CA 1
ATOM 755 C C . HIS A 1 94 ? -16.570 11.264 42.473 1.00 54.09 94 HIS A C 1
ATOM 757 O O . HIS A 1 94 ? -15.749 11.418 43.375 1.00 54.09 94 HIS A O 1
ATOM 763 N N . ARG A 1 95 ? -16.345 11.789 41.263 1.00 55.44 95 ARG A N 1
ATOM 764 C CA . ARG A 1 95 ? -15.083 12.459 40.887 1.00 55.44 95 ARG A CA 1
ATOM 765 C C . ARG A 1 95 ? -15.117 13.976 41.146 1.00 55.44 95 ARG A C 1
ATOM 767 O O . ARG A 1 95 ? -14.808 14.764 40.266 1.00 55.44 95 ARG A O 1
ATOM 774 N N . LYS A 1 96 ? -15.527 14.411 42.344 1.00 49.97 96 LYS A N 1
ATOM 775 C CA . LYS A 1 96 ? -15.641 15.855 42.655 1.00 49.97 96 LYS A CA 1
ATOM 776 C C . LYS A 1 96 ? -14.339 16.518 43.130 1.00 49.97 96 LYS A C 1
ATOM 778 O O . LYS A 1 96 ? -14.247 17.729 43.040 1.00 49.97 96 LYS A O 1
ATOM 783 N N . ASN A 1 97 ? -13.340 15.753 43.583 1.00 47.72 97 ASN A N 1
ATOM 784 C CA . ASN A 1 97 ? -12.105 16.290 44.181 1.00 47.72 97 ASN A CA 1
ATOM 785 C C . ASN A 1 97 ? -10.860 15.498 43.757 1.00 47.72 97 ASN A C 1
ATOM 787 O O . ASN A 1 97 ? -10.225 14.828 44.568 1.00 47.72 97 ASN A O 1
ATOM 791 N N . ARG A 1 98 ? -10.492 15.539 42.478 1.00 52.69 98 ARG A N 1
ATOM 792 C CA . ARG A 1 98 ? -9.131 15.162 42.089 1.00 52.69 98 ARG A CA 1
ATOM 793 C C . ARG A 1 98 ? -8.637 16.211 41.117 1.00 52.69 98 ARG A C 1
ATOM 795 O O . ARG A 1 98 ? -9.202 16.325 40.035 1.00 52.69 98 ARG A O 1
ATOM 802 N N . GLU A 1 99 ? -7.643 16.988 41.541 1.00 48.84 99 GLU A N 1
ATOM 803 C CA . GLU A 1 99 ? -6.903 17.895 40.667 1.00 48.84 99 GLU A CA 1
ATOM 804 C C . GLU A 1 99 ? -6.479 17.103 39.426 1.00 48.84 99 GLU A C 1
ATOM 806 O O . GLU A 1 99 ? -5.703 16.144 39.492 1.00 48.84 99 GLU A O 1
ATOM 811 N N . LEU A 1 100 ? -7.125 17.420 38.306 1.00 54.56 100 LEU A N 1
ATOM 812 C CA . LEU A 1 100 ? -6.916 16.757 37.034 1.00 54.56 100 LEU A CA 1
ATOM 813 C C . LEU A 1 100 ? -5.608 17.302 36.469 1.00 54.56 100 LEU A C 1
ATOM 815 O O . LEU A 1 100 ? -5.578 18.384 35.888 1.00 54.56 100 LEU A O 1
ATOM 819 N N . LEU A 1 101 ? -4.526 16.534 36.626 1.00 51.34 101 LEU A N 1
ATOM 820 C CA . LEU A 1 101 ? -3.402 16.603 35.691 1.00 51.34 101 LEU A CA 1
ATOM 821 C C . LEU A 1 101 ? -3.989 16.632 34.268 1.00 51.34 101 LEU A C 1
ATOM 823 O O . LEU A 1 101 ? -4.938 15.876 34.024 1.00 51.34 101 LEU A O 1
ATOM 827 N N . PRO A 1 102 ? -3.487 17.477 33.346 1.00 54.09 102 PRO A N 1
ATOM 828 C CA . PRO A 1 102 ? -4.035 17.543 31.998 1.00 54.09 102 PRO A CA 1
ATOM 829 C C . PRO A 1 102 ? -4.029 16.132 31.413 1.00 54.09 102 PRO A C 1
ATOM 831 O O . PRO A 1 102 ? -2.973 15.508 31.289 1.00 54.09 102 PRO A O 1
ATOM 834 N N . ALA A 1 103 ? -5.225 15.594 31.159 1.00 63.12 103 ALA A N 1
ATOM 835 C CA . ALA A 1 103 ? -5.374 14.250 30.630 1.00 63.12 103 ALA A CA 1
ATOM 836 C C . ALA A 1 103 ? -4.548 14.170 29.343 1.00 63.12 103 ALA A C 1
ATOM 838 O O . ALA A 1 103 ? -4.689 15.029 28.469 1.00 63.12 103 ALA A O 1
ATOM 839 N N . ALA A 1 104 ? -3.648 13.186 29.255 1.00 69.62 104 ALA A N 1
ATOM 840 C CA . ALA A 1 104 ? -2.891 12.949 28.035 1.00 69.62 104 ALA A CA 1
ATOM 841 C C . ALA A 1 104 ? -3.876 12.895 26.860 1.00 69.62 104 ALA A C 1
ATOM 843 O O . ALA A 1 104 ? -4.921 12.247 26.971 1.00 69.62 104 ALA A O 1
ATOM 844 N N . GLN A 1 105 ? -3.574 13.619 25.777 1.00 77.44 105 GLN A N 1
ATOM 845 C CA . GLN A 1 105 ? -4.479 13.680 24.632 1.00 77.44 105 GLN A CA 1
ATOM 846 C C . GLN A 1 105 ? -4.790 12.254 24.151 1.00 77.44 105 GLN A C 1
ATOM 848 O O . GLN A 1 105 ? -3.867 11.436 24.050 1.00 77.44 105 GLN A O 1
ATOM 853 N N . PRO A 1 106 ? -6.068 11.936 23.876 1.00 85.81 106 PRO A N 1
ATOM 854 C CA . PRO A 1 106 ? -6.427 10.628 23.361 1.00 85.81 106 PRO A CA 1
ATOM 855 C C . PRO A 1 106 ? -5.752 10.387 22.010 1.00 85.81 106 PRO A C 1
ATOM 857 O O . PRO A 1 106 ? -5.380 11.323 21.295 1.00 85.81 106 PRO A O 1
ATOM 860 N N . ARG A 1 107 ? -5.596 9.105 21.677 1.00 89.56 107 ARG A N 1
ATOM 861 C CA . ARG A 1 107 ? -5.042 8.659 20.396 1.00 89.56 107 ARG A CA 1
ATOM 862 C C . ARG A 1 107 ? -5.806 9.259 19.214 1.00 89.56 107 ARG A C 1
ATOM 864 O O . ARG A 1 107 ? -6.996 9.543 19.329 1.00 89.56 107 ARG A O 1
ATOM 871 N N . LEU A 1 108 ? -5.118 9.441 18.091 1.00 90.88 108 LEU A N 1
ATOM 872 C CA . LEU A 1 108 ? -5.660 10.100 16.905 1.00 90.88 108 LEU A CA 1
ATOM 873 C C . LEU A 1 108 ? -6.917 9.383 16.411 1.00 90.88 108 LEU A C 1
ATOM 875 O O . LEU A 1 108 ? -7.950 10.023 16.271 1.00 90.88 108 LEU A O 1
ATOM 879 N N . TYR A 1 109 ? -6.885 8.056 16.275 1.00 92.69 109 TYR A N 1
ATOM 880 C CA . TYR A 1 109 ? -8.065 7.316 15.806 1.00 92.69 109 TYR A CA 1
ATOM 881 C C . TYR A 1 109 ? -9.263 7.401 16.762 1.00 92.69 109 TYR A C 1
ATOM 883 O O . TYR A 1 109 ? -10.401 7.260 16.334 1.00 92.69 109 TYR A O 1
ATOM 891 N N . VAL A 1 110 ? -9.033 7.647 18.057 1.00 92.19 110 VAL A N 1
ATOM 892 C CA . VAL A 1 110 ? -10.117 7.862 19.029 1.00 92.19 110 VAL A CA 1
ATOM 893 C C . VAL A 1 110 ? -10.737 9.245 18.844 1.00 92.19 110 VAL A C 1
ATOM 895 O O . VAL A 1 110 ? -11.939 9.408 19.020 1.00 92.19 110 VAL A O 1
ATOM 898 N N . ARG A 1 111 ? -9.919 10.243 18.492 1.00 90.38 111 ARG A N 1
ATOM 899 C CA . ARG A 1 111 ? -10.365 11.618 18.239 1.00 90.38 111 ARG A CA 1
ATOM 900 C C . ARG A 1 111 ? -11.149 11.742 16.940 1.00 90.38 111 ARG A C 1
ATOM 902 O O . ARG A 1 111 ? -12.162 12.428 16.934 1.00 90.38 111 ARG A O 1
ATOM 909 N N . GLU A 1 112 ? -10.680 11.073 15.892 1.00 89.62 112 GLU A N 1
ATOM 910 C CA . GLU A 1 112 ? -11.310 11.081 14.565 1.00 89.62 112 GLU A CA 1
ATOM 911 C C . GLU A 1 112 ? -12.514 10.124 14.475 1.00 89.62 112 GLU A C 1
ATOM 913 O O . GLU A 1 112 ? -13.246 10.139 13.495 1.00 89.62 112 GLU A O 1
ATOM 918 N N . GLY A 1 113 ? -12.757 9.298 15.502 1.00 90.50 113 GLY A N 1
ATOM 919 C CA . GLY A 1 113 ? -13.875 8.349 15.513 1.00 90.50 113 GLY A CA 1
ATOM 920 C C . GLY A 1 113 ? -13.635 7.074 14.699 1.00 90.50 113 GLY A C 1
ATOM 921 O O . GLY A 1 113 ? -14.569 6.305 14.498 1.00 90.50 113 GLY A O 1
ATOM 922 N N . GLY A 1 114 ? -12.393 6.815 14.289 1.00 92.19 114 GLY A N 1
ATOM 923 C CA . GLY A 1 114 ? -11.991 5.634 13.531 1.00 92.19 114 GLY A CA 1
ATOM 924 C C . GLY A 1 114 ? -11.714 5.916 12.062 1.00 92.19 114 GLY A C 1
ATOM 925 O O . GLY A 1 114 ? -11.377 7.038 11.702 1.00 92.19 114 GLY A O 1
ATOM 926 N N . LEU A 1 115 ? -11.796 4.864 11.247 1.00 93.38 115 LEU A N 1
ATOM 927 C CA . LEU A 1 115 ? -11.721 4.939 9.790 1.00 93.38 115 LEU A CA 1
ATOM 928 C C . LEU A 1 115 ? -13.135 4.757 9.233 1.00 93.38 115 LEU A C 1
ATOM 930 O O . LEU A 1 115 ? -13.838 3.817 9.595 1.00 93.38 115 LEU A O 1
ATOM 934 N N . SER A 1 116 ? -13.558 5.673 8.374 1.00 91.94 116 SER A N 1
ATOM 935 C CA . SER A 1 116 ? -14.809 5.590 7.625 1.00 91.94 116 SER A CA 1
ATOM 936 C C . SER A 1 116 ? -14.652 4.753 6.349 1.00 91.94 116 SER A C 1
ATOM 938 O O . SER A 1 116 ? -13.542 4.454 5.905 1.00 91.94 116 SER A O 1
ATOM 940 N N . GLY A 1 117 ? -15.767 4.422 5.689 1.00 90.25 117 GLY A N 1
ATOM 941 C CA . GLY A 1 117 ? -15.724 3.776 4.370 1.00 90.25 117 GLY A CA 1
ATOM 942 C C . GLY A 1 117 ? -14.954 4.599 3.325 1.00 90.25 117 GLY A C 1
ATOM 943 O O . GLY A 1 117 ? -14.216 4.036 2.520 1.00 90.25 117 GLY A O 1
ATOM 944 N N . LYS A 1 118 ? -15.044 5.935 3.393 1.00 87.31 118 LYS A N 1
ATOM 945 C CA . LYS A 1 118 ? -14.285 6.859 2.535 1.00 87.31 118 LYS A CA 1
ATOM 946 C C . LYS A 1 118 ? -12.779 6.804 2.808 1.00 87.31 118 LYS A C 1
ATOM 948 O O . LYS A 1 118 ? -11.971 6.855 1.878 1.00 87.31 118 LYS A O 1
ATOM 953 N N . ASP A 1 119 ? -12.398 6.650 4.072 1.00 90.19 119 ASP A N 1
ATOM 954 C CA . ASP A 1 119 ? -10.998 6.494 4.466 1.00 90.19 119 ASP A CA 1
ATOM 955 C C . ASP A 1 119 ? -10.419 5.192 3.903 1.00 90.19 119 ASP A C 1
ATOM 957 O O . ASP A 1 119 ? -9.324 5.185 3.337 1.00 90.19 119 ASP A O 1
ATOM 961 N N . TRP A 1 120 ? -11.185 4.100 3.981 1.00 93.25 120 TRP A N 1
ATOM 962 C CA . TRP A 1 120 ? -10.820 2.813 3.387 1.00 93.25 120 TRP A CA 1
ATOM 963 C C . TRP A 1 120 ? -10.756 2.856 1.856 1.00 93.25 120 TRP A C 1
ATOM 965 O O . TRP A 1 120 ? -9.832 2.281 1.271 1.00 93.25 120 TRP A O 1
ATOM 975 N N . ALA A 1 121 ? -11.667 3.579 1.198 1.00 89.38 121 ALA A N 1
ATOM 976 C CA . ALA A 1 121 ? -11.595 3.829 -0.241 1.00 89.38 121 ALA A CA 1
ATOM 977 C C . ALA A 1 121 ? -10.308 4.585 -0.605 1.00 89.38 121 ALA A C 1
ATOM 979 O O . ALA A 1 121 ? -9.568 4.158 -1.488 1.00 89.38 121 ALA A O 1
ATOM 980 N N . THR A 1 122 ? -9.965 5.631 0.151 1.00 88.12 122 THR A N 1
ATOM 981 C CA . THR A 1 122 ? -8.713 6.379 -0.036 1.00 88.12 122 THR A CA 1
ATOM 982 C C . THR A 1 122 ? -7.487 5.479 0.149 1.00 88.12 122 THR A C 1
ATOM 984 O O . THR A 1 122 ? -6.584 5.493 -0.682 1.00 88.12 122 THR A O 1
ATOM 987 N N . ILE A 1 123 ? -7.443 4.638 1.189 1.00 91.50 123 ILE A N 1
ATOM 988 C CA . ILE A 1 123 ? -6.348 3.669 1.390 1.00 91.50 123 ILE A CA 1
ATOM 989 C C . ILE A 1 123 ? -6.247 2.694 0.205 1.00 91.50 123 ILE A C 1
ATOM 991 O O . ILE A 1 123 ? -5.141 2.382 -0.236 1.00 91.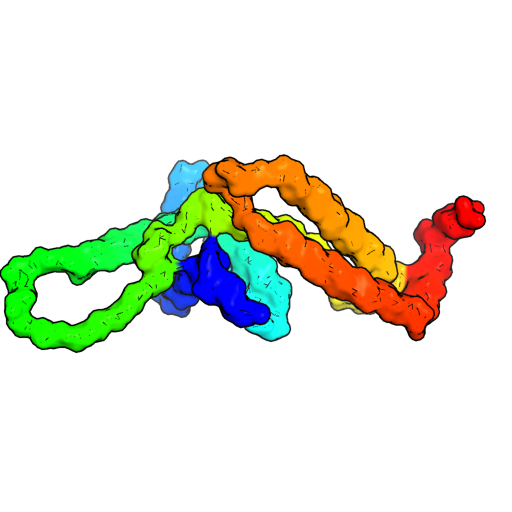50 123 ILE A O 1
ATOM 995 N N . THR A 1 124 ? -7.380 2.247 -0.337 1.00 91.81 124 THR A N 1
ATOM 996 C CA . THR A 1 124 ? -7.432 1.351 -1.504 1.00 91.81 124 THR A CA 1
ATOM 997 C C . THR A 1 124 ? -6.859 2.014 -2.756 1.00 91.81 124 THR A C 1
ATOM 999 O O . THR A 1 124 ? -6.094 1.387 -3.486 1.00 91.81 124 THR A O 1
ATOM 1002 N N . GLU A 1 125 ? -7.136 3.297 -2.966 1.00 89.12 125 GLU A N 1
ATOM 1003 C CA . GLU A 1 125 ? -6.534 4.077 -4.051 1.00 89.12 125 GLU A CA 1
ATOM 1004 C C . GLU A 1 125 ? -4.999 4.146 -3.938 1.00 89.12 125 GLU A C 1
ATOM 1006 O O . GLU A 1 125 ? -4.281 3.986 -4.928 1.00 89.12 125 GLU A O 1
ATOM 1011 N N . TYR A 1 126 ? -4.457 4.289 -2.721 1.00 90.12 126 TYR A N 1
ATOM 1012 C CA . TYR A 1 126 ? -3.006 4.213 -2.508 1.00 90.12 126 TYR A CA 1
ATOM 1013 C C . TYR A 1 126 ? -2.429 2.819 -2.767 1.00 90.12 126 TYR A C 1
ATOM 1015 O O . TYR A 1 126 ? -1.288 2.720 -3.220 1.00 90.12 126 TYR A O 1
ATOM 1023 N N . ILE A 1 127 ? -3.178 1.747 -2.487 1.00 93.06 127 ILE A N 1
ATOM 1024 C CA . ILE A 1 127 ? -2.761 0.381 -2.838 1.00 93.06 127 ILE A CA 1
ATOM 1025 C C . ILE A 1 127 ? -2.621 0.269 -4.357 1.00 93.06 127 ILE A C 1
ATOM 1027 O O . ILE A 1 127 ? -1.559 -0.138 -4.818 1.00 93.06 127 ILE A O 1
ATOM 1031 N N . GLN A 1 128 ? -3.625 0.708 -5.120 1.00 90.94 128 GLN A N 1
ATOM 1032 C CA . GLN A 1 128 ? -3.592 0.674 -6.588 1.00 90.94 128 GLN A CA 1
ATOM 1033 C C . GLN A 1 128 ? -2.441 1.506 -7.168 1.00 90.94 128 GLN A C 1
ATOM 1035 O O . GLN A 1 128 ? -1.783 1.080 -8.112 1.00 90.94 128 GLN A O 1
ATOM 1040 N N . LEU A 1 129 ? -2.151 2.673 -6.584 1.00 91.25 129 LEU A N 1
ATOM 1041 C CA . LEU A 1 129 ? -1.018 3.503 -6.999 1.00 91.25 129 LEU A CA 1
ATOM 1042 C C . LEU A 1 129 ? 0.339 2.823 -6.758 1.00 91.25 129 LEU A C 1
ATOM 1044 O O . LEU A 1 129 ? 1.263 2.970 -7.555 1.00 91.25 129 LEU A O 1
ATOM 1048 N N . LEU A 1 130 ? 0.493 2.124 -5.634 1.00 92.75 130 LEU A N 1
ATOM 1049 C CA . LEU A 1 130 ? 1.770 1.535 -5.221 1.00 92.75 130 LEU A CA 1
ATOM 1050 C C . LEU A 1 130 ? 2.003 0.127 -5.780 1.00 92.75 130 LEU A C 1
ATOM 1052 O O . LEU A 1 130 ? 3.157 -0.296 -5.873 1.00 92.75 130 LEU A O 1
ATOM 1056 N N . GLU A 1 131 ? 0.944 -0.589 -6.150 1.00 94.44 131 GLU A N 1
ATOM 1057 C CA . GLU A 1 131 ? 1.001 -1.968 -6.637 1.00 94.44 131 GLU A CA 1
ATOM 1058 C C . GLU A 1 131 ? 1.937 -2.146 -7.847 1.00 94.44 131 GLU A C 1
ATOM 1060 O O . GLU A 1 131 ? 2.832 -2.996 -7.752 1.00 94.44 131 GLU A O 1
ATOM 1065 N N . PRO A 1 132 ? 1.873 -1.317 -8.914 1.00 94.81 132 PRO A N 1
ATOM 1066 C CA . PRO A 1 132 ? 2.793 -1.441 -10.041 1.00 94.81 132 PRO A CA 1
ATOM 1067 C C . PRO A 1 132 ? 4.262 -1.334 -9.632 1.00 94.81 132 PRO A C 1
ATOM 1069 O O . PRO A 1 132 ? 5.113 -2.097 -10.086 1.00 94.81 132 PRO A O 1
ATOM 1072 N N . PHE A 1 133 ? 4.581 -0.422 -8.711 1.00 93.69 133 PHE A N 1
ATOM 1073 C CA . PHE A 1 133 ? 5.948 -0.260 -8.223 1.00 93.69 133 PHE A CA 1
ATOM 1074 C C . PHE A 1 133 ? 6.406 -1.467 -7.406 1.00 93.69 133 PHE A C 1
ATOM 1076 O O . PHE A 1 133 ? 7.580 -1.853 -7.473 1.00 93.69 133 PHE A O 1
ATOM 1083 N N . ALA A 1 134 ? 5.511 -2.040 -6.595 1.00 93.00 134 ALA A N 1
ATOM 1084 C CA . ALA A 1 134 ? 5.818 -3.213 -5.787 1.00 93.00 134 ALA A CA 1
ATOM 1085 C C . ALA A 1 134 ? 6.103 -4.416 -6.698 1.00 93.00 134 ALA A C 1
ATOM 1087 O O . ALA A 1 134 ? 7.080 -5.141 -6.487 1.00 93.00 134 ALA A O 1
ATOM 1088 N N . GLU A 1 135 ? 5.314 -4.572 -7.762 1.00 92.31 135 GLU A N 1
ATOM 1089 C CA . GLU A 1 135 ? 5.534 -5.579 -8.794 1.00 92.31 135 GLU A CA 1
ATOM 1090 C C . GLU A 1 135 ? 6.848 -5.364 -9.551 1.00 92.31 135 GLU A C 1
ATOM 1092 O O . GLU A 1 135 ? 7.657 -6.293 -9.620 1.00 92.31 135 GLU A O 1
ATOM 1097 N N . ALA A 1 136 ? 7.111 -4.147 -10.035 1.00 92.31 136 ALA A N 1
ATOM 1098 C CA . ALA A 1 136 ? 8.366 -3.795 -10.698 1.00 92.31 136 ALA A CA 1
ATOM 1099 C C . ALA A 1 136 ? 9.581 -4.112 -9.819 1.00 92.31 136 ALA A C 1
ATOM 1101 O O . ALA A 1 136 ? 10.577 -4.667 -10.280 1.00 92.31 136 ALA A O 1
ATOM 1102 N N . THR A 1 137 ? 9.493 -3.809 -8.525 1.00 91.25 137 THR A N 1
ATOM 1103 C CA . THR A 1 137 ? 10.586 -4.071 -7.583 1.00 91.25 137 THR A CA 1
ATOM 1104 C C . THR A 1 137 ? 10.804 -5.557 -7.377 1.00 91.25 137 THR A C 1
ATOM 1106 O O . THR A 1 137 ? 11.941 -6.014 -7.460 1.00 91.25 137 THR A O 1
ATOM 1109 N N . ARG A 1 138 ? 9.729 -6.326 -7.182 1.00 89.12 138 ARG A N 1
ATOM 1110 C CA . ARG A 1 138 ? 9.795 -7.787 -7.073 1.00 89.12 138 ARG A CA 1
ATOM 1111 C C . ARG A 1 138 ? 10.368 -8.427 -8.342 1.00 89.12 138 ARG A C 1
ATOM 1113 O O . ARG A 1 138 ? 11.088 -9.420 -8.264 1.00 89.12 138 ARG A O 1
ATOM 1120 N N . LEU A 1 139 ? 10.050 -7.872 -9.510 1.00 87.31 139 LEU A N 1
ATOM 1121 C CA . LEU A 1 139 ? 10.567 -8.341 -10.792 1.00 87.31 139 LEU A CA 1
ATOM 1122 C C . LEU A 1 139 ? 12.070 -8.055 -10.931 1.00 87.31 139 LEU A C 1
ATOM 1124 O O . LEU A 1 139 ? 12.823 -8.942 -11.335 1.00 87.31 139 LEU A O 1
ATOM 1128 N N . LEU A 1 140 ? 12.512 -6.850 -10.561 1.00 89.69 140 LEU A N 1
ATOM 1129 C CA . LEU A 1 140 ? 13.883 -6.378 -10.775 1.00 89.69 140 LEU A CA 1
ATOM 1130 C C . LEU A 1 140 ? 14.869 -6.722 -9.646 1.00 89.69 140 LEU A C 1
ATOM 1132 O O . LEU A 1 140 ? 16.075 -6.688 -9.876 1.00 89.69 140 LEU A O 1
ATOM 1136 N N . GLU A 1 141 ? 14.408 -7.081 -8.445 1.00 87.25 141 GLU A N 1
ATOM 1137 C CA . GLU A 1 141 ? 15.288 -7.451 -7.318 1.00 87.25 141 GLU A CA 1
ATOM 1138 C C . GLU A 1 141 ? 15.929 -8.846 -7.456 1.00 87.25 141 GLU A C 1
ATOM 1140 O O . GLU A 1 141 ? 16.788 -9.240 -6.658 1.00 87.25 141 GLU A O 1
ATOM 1145 N N . GLY A 1 142 ? 15.516 -9.613 -8.469 1.00 82.50 142 GLY A N 1
ATOM 1146 C CA . GLY A 1 142 ? 16.094 -10.910 -8.789 1.00 82.50 142 GLY A CA 1
ATOM 1147 C C . GLY A 1 142 ? 17.558 -10.824 -9.242 1.00 82.50 142 GLY A C 1
ATOM 1148 O O . GLY A 1 142 ? 18.111 -9.771 -9.541 1.00 82.50 142 GLY A O 1
ATOM 1149 N N . ARG A 1 143 ? 18.239 -11.976 -9.291 1.00 78.50 143 ARG A N 1
ATOM 1150 C CA . ARG A 1 143 ? 19.661 -12.048 -9.687 1.00 78.50 143 ARG A CA 1
ATOM 1151 C C . ARG A 1 143 ? 19.880 -12.213 -11.195 1.00 78.50 143 ARG A C 1
ATOM 1153 O O . ARG A 1 143 ? 21.016 -12.460 -11.592 1.00 78.50 143 ARG A O 1
ATOM 1160 N N . GLY A 1 144 ? 18.826 -12.218 -12.015 1.00 77.06 144 GLY A N 1
ATOM 1161 C CA . GLY A 1 144 ? 18.931 -12.336 -13.474 1.00 77.06 144 GLY A CA 1
ATOM 1162 C C . GLY A 1 144 ? 19.604 -13.617 -13.996 1.00 77.06 144 GLY A C 1
ATOM 1163 O O . GLY A 1 144 ? 19.950 -13.686 -15.172 1.00 77.06 144 GLY A O 1
ATOM 1164 N N . ARG A 1 145 ? 19.819 -14.648 -13.154 1.00 74.94 145 ARG A N 1
ATOM 1165 C CA . ARG A 1 145 ? 20.696 -15.811 -13.447 1.00 74.94 145 ARG A CA 1
ATOM 1166 C C . ARG A 1 145 ? 20.317 -16.608 -14.698 1.00 74.94 145 ARG A C 1
ATOM 1168 O O . ARG A 1 145 ? 21.157 -17.320 -15.234 1.00 74.94 145 ARG A O 1
ATOM 1175 N N . HIS A 1 146 ? 19.069 -16.505 -15.139 1.00 77.00 146 HIS A N 1
ATOM 1176 C CA . HIS A 1 146 ? 18.548 -17.206 -16.312 1.00 77.00 146 HIS A CA 1
ATOM 1177 C C . HIS A 1 146 ? 18.028 -16.238 -17.384 1.00 77.00 146 HIS A C 1
ATOM 1179 O O . HIS A 1 146 ? 17.128 -16.597 -18.134 1.00 77.00 146 HIS A O 1
ATOM 1185 N N . GLY A 1 147 ? 18.547 -15.003 -17.424 1.00 73.88 147 GLY A N 1
ATOM 1186 C CA . GLY A 1 147 ? 18.108 -13.983 -18.382 1.00 73.88 147 GLY A CA 1
ATOM 1187 C C . GLY A 1 147 ? 16.698 -13.447 -18.122 1.00 73.88 147 GLY A C 1
ATOM 1188 O O . GLY A 1 147 ? 16.098 -12.882 -19.023 1.00 73.88 147 GLY A O 1
ATOM 1189 N N . ARG A 1 148 ? 16.179 -13.636 -16.905 1.00 74.69 148 ARG A N 1
ATOM 1190 C CA . ARG A 1 148 ? 14.861 -13.191 -16.437 1.00 74.69 148 ARG A CA 1
ATOM 1191 C C . ARG A 1 148 ? 14.929 -12.803 -14.965 1.00 74.69 148 ARG A C 1
ATOM 1193 O O . ARG A 1 148 ? 15.750 -13.382 -14.242 1.00 74.69 148 ARG A O 1
ATOM 1200 N N . HIS A 1 149 ? 14.023 -11.933 -14.543 1.00 78.06 149 HIS A N 1
ATOM 1201 C CA . HIS A 1 149 ? 13.859 -11.429 -13.182 1.00 78.06 149 HIS A CA 1
ATOM 1202 C C . HIS A 1 149 ? 15.152 -10.814 -12.618 1.00 78.06 149 HIS A C 1
ATOM 1204 O O . HIS A 1 149 ? 15.968 -11.490 -11.972 1.00 78.06 149 HIS A O 1
ATOM 1210 N N . GLY A 1 150 ? 15.346 -9.527 -12.904 1.00 81.00 150 GLY A N 1
ATOM 1211 C CA . GLY A 1 150 ? 16.532 -8.741 -12.562 1.00 81.00 150 GLY A CA 1
ATOM 1212 C C . GLY A 1 150 ? 17.599 -8.766 -13.657 1.00 81.00 150 GLY A C 1
ATOM 1213 O O . GLY A 1 150 ? 18.779 -8.535 -13.387 1.00 81.00 150 GLY A O 1
ATOM 1214 N N . ALA A 1 151 ? 17.218 -9.098 -14.892 1.00 88.69 151 ALA A N 1
ATOM 1215 C CA . ALA A 1 151 ? 18.092 -8.971 -16.048 1.00 88.69 151 ALA A CA 1
ATOM 1216 C C . ALA A 1 151 ? 18.089 -7.519 -16.556 1.00 88.69 151 ALA A C 1
ATOM 1218 O O . ALA A 1 151 ? 17.059 -6.856 -16.571 1.00 88.69 151 ALA A O 1
ATOM 1219 N N . ILE A 1 152 ? 19.244 -7.021 -17.013 1.00 90.31 152 ILE A N 1
ATOM 1220 C CA . ILE A 1 152 ? 19.414 -5.606 -17.411 1.00 90.31 152 ILE A CA 1
ATOM 1221 C C . ILE A 1 152 ? 18.413 -5.183 -18.499 1.00 90.31 152 ILE A C 1
ATOM 1223 O O . ILE A 1 152 ? 17.942 -4.049 -18.484 1.00 90.31 152 ILE A O 1
ATOM 1227 N N . TRP A 1 153 ? 18.062 -6.091 -19.413 1.00 90.00 153 TRP A N 1
ATOM 1228 C CA . TRP A 1 153 ? 17.107 -5.818 -20.490 1.00 90.00 153 TRP A CA 1
ATOM 1229 C C . TRP A 1 153 ? 15.683 -5.539 -19.981 1.00 90.00 153 TRP A C 1
ATOM 1231 O O . TRP A 1 153 ? 14.918 -4.867 -20.662 1.00 90.00 153 TRP A O 1
ATOM 1241 N N . GLU A 1 154 ? 15.317 -6.024 -18.791 1.00 91.25 154 GLU A N 1
ATOM 1242 C CA . GLU A 1 154 ? 13.981 -5.818 -18.216 1.00 91.25 154 GLU A CA 1
ATOM 1243 C C . GLU A 1 154 ? 13.820 -4.401 -17.657 1.00 91.25 154 GLU A C 1
ATOM 1245 O O . GLU A 1 154 ? 12.699 -3.927 -17.513 1.00 91.25 154 GLU A O 1
ATOM 1250 N N . VAL A 1 155 ? 14.922 -3.711 -17.343 1.00 92.69 155 VAL A N 1
ATOM 1251 C CA . VAL A 1 155 ? 14.889 -2.428 -16.628 1.00 92.69 155 VAL A CA 1
ATOM 1252 C C . VAL A 1 155 ? 14.182 -1.351 -17.447 1.00 92.69 155 VAL A C 1
ATOM 1254 O O . VAL A 1 155 ? 13.250 -0.741 -16.936 1.00 92.69 155 VAL A O 1
ATOM 1257 N N . LEU A 1 156 ? 14.584 -1.140 -18.705 1.00 91.81 156 LEU A N 1
ATOM 1258 C CA . LEU A 1 156 ? 13.995 -0.095 -19.552 1.00 91.81 156 LEU A CA 1
ATOM 1259 C C . LEU A 1 156 ? 12.497 -0.350 -19.778 1.00 91.81 156 LEU A C 1
ATOM 1261 O O . LEU A 1 156 ? 11.676 0.520 -19.511 1.00 91.81 156 LEU A O 1
ATOM 1265 N N . VAL A 1 157 ? 12.155 -1.588 -20.139 1.00 91.06 157 VAL A N 1
ATOM 1266 C CA . VAL A 1 157 ? 10.773 -2.044 -20.361 1.00 91.06 157 VAL A CA 1
ATOM 1267 C C . VAL A 1 157 ? 9.914 -1.865 -19.106 1.00 91.06 157 VAL A C 1
ATOM 1269 O O . VAL A 1 157 ? 8.759 -1.464 -19.188 1.00 91.06 157 VAL A O 1
ATOM 1272 N N . THR A 1 158 ? 10.470 -2.143 -17.924 1.00 93.62 158 THR A N 1
ATOM 1273 C CA . THR A 1 158 ? 9.745 -1.973 -16.657 1.00 93.62 158 THR A CA 1
ATOM 1274 C C . THR A 1 158 ? 9.453 -0.501 -16.378 1.00 93.62 158 THR A C 1
ATOM 1276 O O . THR A 1 158 ? 8.389 -0.183 -15.855 1.00 93.62 158 THR A O 1
ATOM 1279 N N . PHE A 1 159 ? 10.372 0.408 -16.715 1.00 94.56 159 PHE A N 1
ATOM 12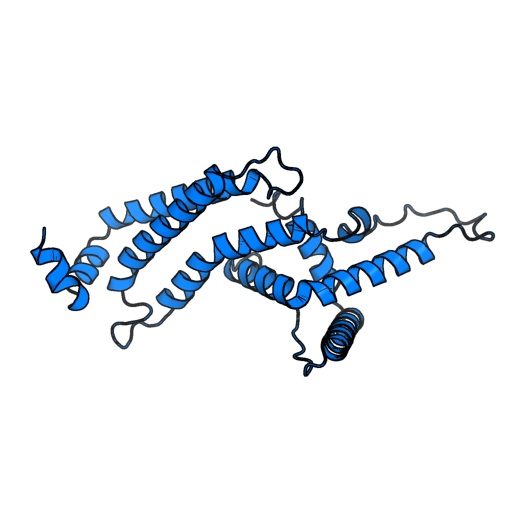80 C CA . PHE A 1 159 ? 10.130 1.841 -16.558 1.00 94.56 159 PHE A CA 1
ATOM 1281 C C . PHE A 1 159 ? 9.075 2.367 -17.535 1.00 94.56 159 PHE A C 1
ATOM 1283 O O . PHE A 1 159 ? 8.221 3.135 -17.099 1.00 94.56 159 PHE A O 1
ATOM 1290 N N . GLU A 1 160 ? 9.111 1.948 -18.804 1.00 93.25 160 GLU A N 1
ATOM 1291 C CA . GLU A 1 160 ? 8.065 2.279 -19.787 1.00 93.25 160 GLU A CA 1
ATOM 1292 C C . GLU A 1 160 ? 6.696 1.807 -19.285 1.00 93.25 160 GLU A C 1
ATOM 1294 O O . GLU A 1 160 ? 5.773 2.605 -19.153 1.00 93.25 160 GLU A O 1
ATOM 1299 N N . TRP A 1 161 ? 6.603 0.546 -18.854 1.00 95.12 161 TRP A N 1
ATOM 1300 C CA . TRP A 1 161 ? 5.375 0.004 -18.279 1.00 95.12 161 TRP A CA 1
ATOM 1301 C C . TRP A 1 161 ? 4.895 0.787 -17.047 1.00 95.12 161 TRP A C 1
ATOM 1303 O O . TRP A 1 161 ? 3.707 1.076 -16.930 1.00 95.12 161 TRP A O 1
ATOM 1313 N N . LEU A 1 162 ? 5.788 1.161 -16.124 1.00 96.62 162 LEU A N 1
ATOM 1314 C CA . LEU A 1 162 ? 5.414 1.959 -14.951 1.00 96.62 162 LEU A CA 1
ATOM 1315 C C . LEU A 1 162 ? 4.898 3.358 -15.327 1.00 96.62 162 LEU A C 1
ATOM 1317 O O . LEU A 1 162 ? 3.991 3.856 -14.659 1.00 96.62 162 LEU A O 1
ATOM 1321 N N . LEU A 1 163 ? 5.461 3.997 -16.361 1.00 95.75 163 LEU A N 1
ATOM 1322 C CA . LEU A 1 163 ? 4.954 5.273 -16.875 1.00 95.75 163 LEU A CA 1
ATOM 1323 C C . LEU A 1 163 ? 3.534 5.096 -17.424 1.00 95.75 163 LEU A C 1
ATOM 1325 O O . LEU A 1 163 ? 2.643 5.828 -16.995 1.00 95.75 163 LEU A O 1
ATOM 1329 N N . ASP A 1 164 ? 3.298 4.059 -18.233 1.00 94.94 164 ASP A N 1
ATOM 1330 C CA . ASP A 1 164 ? 1.966 3.733 -18.761 1.00 94.94 164 ASP A CA 1
ATOM 1331 C C . ASP A 1 164 ? 0.943 3.492 -17.633 1.00 94.94 164 ASP A C 1
ATOM 1333 O O . ASP A 1 164 ? -0.193 3.963 -17.700 1.00 94.94 164 ASP A O 1
ATOM 1337 N N . GLN A 1 165 ? 1.333 2.793 -16.555 1.00 95.06 165 GLN A N 1
ATOM 1338 C CA . GLN A 1 165 ? 0.460 2.580 -15.391 1.00 95.06 165 GLN A CA 1
ATOM 1339 C C . GLN A 1 165 ? 0.080 3.900 -14.704 1.00 95.06 165 GLN A C 1
ATOM 1341 O O . GLN A 1 165 ? -1.071 4.087 -14.303 1.00 95.06 165 GLN A O 1
ATOM 1346 N N . LEU A 1 166 ? 1.027 4.831 -14.563 1.00 94.25 166 LEU A N 1
ATOM 1347 C CA . LEU A 1 166 ? 0.767 6.142 -13.963 1.00 94.25 166 LEU A CA 1
ATOM 1348 C C . LEU A 1 166 ? -0.101 7.027 -14.860 1.00 94.25 166 LEU A C 1
ATOM 1350 O O . LEU A 1 166 ? -0.946 7.755 -14.339 1.00 94.25 166 LEU A O 1
ATOM 1354 N N . GLU A 1 167 ? 0.081 6.967 -16.179 1.00 93.06 167 GLU A N 1
ATOM 1355 C CA . GLU A 1 167 ? -0.780 7.663 -17.138 1.00 93.06 167 GLU A CA 1
ATOM 1356 C C . GLU A 1 167 ? -2.212 7.123 -17.089 1.00 93.06 167 GLU A C 1
ATOM 1358 O O . GLU A 1 167 ? -3.148 7.905 -16.921 1.00 93.06 167 GLU A O 1
ATOM 1363 N N . ALA A 1 168 ? -2.386 5.798 -17.096 1.00 92.25 168 ALA A N 1
ATOM 1364 C CA . ALA A 1 168 ? -3.697 5.164 -16.967 1.00 92.25 168 ALA A CA 1
ATOM 1365 C C . ALA A 1 168 ? -4.397 5.530 -15.645 1.00 92.25 168 ALA A C 1
ATOM 1367 O O . ALA A 1 168 ? -5.593 5.833 -15.627 1.00 92.25 168 ALA A O 1
ATOM 1368 N N . LEU A 1 169 ? -3.655 5.552 -14.529 1.00 90.62 169 LEU A N 1
ATOM 1369 C CA . LEU A 1 169 ? -4.183 6.010 -13.242 1.00 90.62 169 LEU A CA 1
ATOM 1370 C C . LEU A 1 169 ? -4.577 7.486 -13.290 1.00 90.62 169 LEU A C 1
ATOM 1372 O O . LEU A 1 169 ? -5.652 7.847 -12.820 1.00 90.62 169 LEU A O 1
ATOM 1376 N N . LYS A 1 170 ? -3.738 8.344 -13.873 1.00 88.75 170 LYS A N 1
ATOM 1377 C CA . LYS A 1 170 ? -4.030 9.772 -14.017 1.00 88.75 170 LYS A CA 1
ATOM 1378 C C . LYS A 1 170 ? -5.293 10.000 -14.842 1.00 88.75 170 LYS A C 1
ATOM 1380 O O . LYS A 1 170 ? -6.106 10.832 -14.454 1.00 88.75 170 LYS A O 1
ATOM 1385 N N . ASP A 1 171 ? -5.462 9.275 -15.941 1.00 89.50 171 ASP A N 1
ATOM 1386 C CA . ASP A 1 171 ? -6.645 9.376 -16.791 1.00 89.50 171 ASP A CA 1
ATOM 1387 C C . ASP A 1 171 ? -7.909 8.934 -16.058 1.00 89.50 171 ASP A C 1
ATOM 1389 O O . ASP A 1 171 ? -8.887 9.675 -16.053 1.00 89.50 171 ASP A O 1
ATOM 1393 N N . ARG A 1 172 ? -7.861 7.818 -15.320 1.00 88.19 172 ARG A N 1
ATOM 1394 C CA . ARG A 1 172 ? -8.983 7.385 -14.473 1.00 88.19 172 ARG A CA 1
ATOM 1395 C C . ARG A 1 172 ? -9.381 8.444 -13.442 1.00 88.19 172 ARG A C 1
ATOM 1397 O O . ARG A 1 172 ? -10.566 8.631 -13.187 1.00 88.19 172 ARG A O 1
ATOM 1404 N N . LEU A 1 173 ? -8.404 9.109 -12.824 1.00 83.69 173 LEU A N 1
ATOM 1405 C CA . LEU A 1 173 ? -8.670 10.109 -11.789 1.00 83.69 173 LEU A CA 1
ATOM 1406 C C . LEU A 1 173 ? -9.194 11.441 -12.354 1.00 83.69 173 LEU A C 1
ATOM 1408 O O . LEU A 1 173 ? -9.897 12.149 -11.642 1.00 83.69 173 LEU A O 1
ATOM 1412 N N . LYS A 1 174 ? -8.904 11.789 -13.618 1.00 82.50 174 LYS A N 1
ATOM 1413 C CA . LYS A 1 174 ? -9.429 13.019 -14.252 1.00 82.50 174 LYS A CA 1
ATOM 1414 C C . LYS A 1 174 ? -10.954 13.042 -14.326 1.00 82.50 174 LYS A C 1
ATOM 1416 O O . LYS A 1 174 ? -11.540 14.117 -14.247 1.00 82.50 174 LYS A O 1
ATOM 1421 N N . ASP A 1 175 ? -11.566 11.874 -14.486 1.00 78.69 175 ASP A N 1
ATOM 1422 C CA . ASP A 1 175 ? -13.010 11.734 -14.678 1.00 78.69 175 ASP A CA 1
ATOM 1423 C C . ASP A 1 175 ? -13.786 11.648 -13.349 1.00 78.69 175 ASP A C 1
ATOM 1425 O O . ASP A 1 175 ? -15.013 11.527 -13.349 1.00 78.69 175 ASP A O 1
ATOM 1429 N N . ILE A 1 176 ? -13.097 11.720 -12.202 1.00 78.56 176 ILE A N 1
ATOM 1430 C CA . ILE A 1 176 ? -13.733 11.707 -10.882 1.00 78.56 176 ILE A CA 1
ATOM 1431 C C . ILE A 1 176 ? -14.331 13.082 -10.579 1.00 78.56 176 ILE A C 1
ATOM 1433 O O . ILE A 1 176 ? -13.654 14.109 -10.608 1.00 78.56 176 ILE A O 1
ATOM 1437 N N . ASN A 1 177 ? -15.612 13.093 -10.216 1.00 78.44 177 ASN A N 1
ATOM 1438 C CA . ASN A 1 177 ? -16.264 14.286 -9.700 1.00 78.44 177 ASN A CA 1
ATOM 1439 C C . ASN A 1 177 ? -15.907 14.494 -8.219 1.00 78.44 177 ASN A C 1
ATOM 1441 O O . ASN A 1 177 ? -16.570 13.946 -7.346 1.00 78.44 177 ASN A O 1
ATOM 1445 N N . TYR A 1 178 ? -14.891 15.308 -7.931 1.00 73.94 178 TYR A N 1
ATOM 1446 C CA . TYR A 1 178 ? -14.455 15.601 -6.557 1.00 73.94 178 TYR A CA 1
ATOM 1447 C C . TYR A 1 178 ? -15.461 16.409 -5.718 1.00 73.94 178 TYR A C 1
ATOM 1449 O O . TYR A 1 178 ? -15.298 16.503 -4.504 1.00 73.94 178 TYR A O 1
ATOM 1457 N N . GLU A 1 179 ? -16.512 16.956 -6.339 1.00 75.69 179 GLU A N 1
ATOM 1458 C CA . GLU A 1 179 ? -17.642 17.570 -5.626 1.00 75.69 179 GLU A CA 1
ATOM 1459 C C . GLU A 1 179 ? -18.605 16.521 -5.042 1.00 75.69 179 GLU A C 1
ATOM 1461 O O . GLU A 1 179 ? -19.478 16.856 -4.239 1.00 75.69 179 GLU A O 1
ATOM 1466 N N . ASP A 1 180 ? -18.473 15.252 -5.443 1.00 76.62 180 ASP A N 1
ATOM 1467 C CA . ASP A 1 180 ? -19.199 14.147 -4.828 1.00 76.62 180 ASP A CA 1
ATOM 1468 C C . ASP A 1 180 ? -18.670 13.915 -3.396 1.00 76.62 180 ASP A C 1
ATOM 1470 O O . ASP A 1 180 ? -17.468 13.683 -3.213 1.00 76.62 180 ASP A O 1
ATOM 1474 N N . PRO A 1 181 ? -19.532 13.949 -2.360 1.00 68.44 181 PRO A N 1
ATOM 1475 C CA . PRO A 1 181 ? -19.138 13.628 -0.990 1.00 68.44 181 PRO A CA 1
ATOM 1476 C C . PRO A 1 181 ? -18.418 12.277 -0.858 1.00 68.44 181 PRO A C 1
ATOM 1478 O O . PRO A 1 181 ? -17.546 12.138 0.011 1.00 68.44 181 PRO A O 1
ATOM 1481 N N . ASP A 1 182 ? -18.733 11.321 -1.735 1.00 67.88 182 ASP A N 1
ATOM 1482 C CA . ASP A 1 182 ? -18.183 9.966 -1.741 1.00 67.88 182 ASP A CA 1
ATOM 1483 C C . ASP A 1 182 ? -16.904 9.825 -2.592 1.00 67.88 182 ASP A C 1
ATOM 1485 O O . ASP A 1 182 ? -16.287 8.756 -2.607 1.00 67.88 182 ASP A O 1
ATOM 1489 N N . ALA A 1 183 ? -16.442 10.892 -3.259 1.00 67.25 183 ALA A N 1
ATOM 1490 C CA . ALA A 1 183 ? -15.210 10.853 -4.045 1.00 67.25 183 ALA A CA 1
ATOM 1491 C C . ALA A 1 183 ? -13.948 10.697 -3.164 1.00 67.25 183 ALA A C 1
ATOM 1493 O O . ALA A 1 183 ? -13.882 11.262 -2.060 1.00 67.25 183 ALA A O 1
ATOM 1494 N N . PRO A 1 184 ? -12.912 9.982 -3.655 1.00 67.12 184 PRO A N 1
ATOM 1495 C CA . PRO A 1 184 ? -11.585 9.951 -3.038 1.00 67.12 184 PRO A CA 1
ATOM 1496 C C . PRO A 1 184 ? -10.976 11.350 -2.869 1.00 67.12 184 PRO A C 1
ATOM 1498 O O . PRO A 1 184 ? -11.339 12.288 -3.575 1.00 67.12 184 PRO A O 1
ATOM 1501 N N . GLU A 1 185 ? -10.013 11.497 -1.955 1.00 70.88 185 GLU A N 1
ATOM 1502 C CA . GLU A 1 185 ? -9.338 12.783 -1.734 1.00 70.88 185 GLU A CA 1
ATOM 1503 C C . GLU A 1 185 ? -8.638 13.318 -3.005 1.00 70.88 185 GLU A C 1
ATOM 1505 O O . GLU A 1 185 ? -7.839 12.621 -3.636 1.00 70.88 185 GLU A O 1
ATOM 1510 N N . ASP A 1 186 ? -8.857 14.600 -3.321 1.00 69.88 186 ASP A N 1
ATOM 1511 C CA . ASP A 1 186 ? -8.291 15.317 -4.485 1.00 69.88 186 ASP A CA 1
ATOM 1512 C C . ASP A 1 186 ? -6.741 15.314 -4.509 1.00 69.88 186 ASP A C 1
ATOM 1514 O O . ASP A 1 186 ? -6.078 15.319 -5.551 1.00 69.88 186 ASP A O 1
ATOM 1518 N N . HIS A 1 187 ? -6.106 15.175 -3.341 1.00 75.00 187 HIS A N 1
ATOM 1519 C CA . HIS A 1 187 ? -4.646 15.093 -3.237 1.00 75.00 187 HIS A CA 1
ATOM 1520 C C . HIS A 1 187 ? -4.034 13.884 -3.969 1.00 75.00 187 HIS A C 1
ATOM 1522 O O . HIS A 1 187 ? -2.847 13.921 -4.309 1.00 75.00 187 HIS A O 1
ATOM 1528 N N . LEU A 1 188 ? -4.814 12.837 -4.266 1.00 79.69 188 LEU A N 1
ATOM 1529 C CA . LEU A 1 188 ? -4.329 11.668 -4.999 1.00 79.69 188 LEU A CA 1
ATOM 1530 C C . LEU A 1 188 ? -3.839 12.029 -6.408 1.00 79.69 188 LEU A C 1
ATOM 1532 O O . LEU A 1 188 ? -2.767 11.577 -6.808 1.00 79.69 188 LEU A O 1
ATOM 1536 N N . VAL A 1 189 ? -4.544 12.909 -7.128 1.00 83.25 189 VAL A N 1
ATOM 1537 C CA . VAL A 1 189 ? -4.133 13.375 -8.468 1.00 83.25 189 VAL A CA 1
ATOM 1538 C C . VAL A 1 189 ? -2.771 14.049 -8.404 1.00 83.25 189 VAL A C 1
ATOM 1540 O O . VAL A 1 189 ? -1.892 13.815 -9.238 1.00 83.25 189 VAL A O 1
ATOM 1543 N N . THR A 1 190 ? -2.568 14.872 -7.375 1.00 85.19 190 THR A N 1
ATOM 1544 C CA . THR A 1 190 ? -1.286 15.536 -7.133 1.00 85.19 190 THR A CA 1
ATOM 1545 C C . THR A 1 190 ? -0.184 14.505 -6.893 1.00 85.19 190 THR A C 1
ATOM 1547 O O . THR A 1 190 ? 0.895 14.615 -7.476 1.00 85.19 190 THR A O 1
ATOM 1550 N N . HIS A 1 191 ? -0.448 13.464 -6.100 1.00 86.62 191 HIS A N 1
ATOM 1551 C CA . HIS A 1 191 ? 0.521 12.399 -5.838 1.00 86.62 191 HIS A CA 1
ATOM 1552 C C . HIS A 1 191 ? 0.866 11.577 -7.085 1.00 86.62 191 HIS A C 1
ATOM 1554 O O . HIS A 1 191 ? 2.049 11.325 -7.315 1.00 86.62 191 HIS A O 1
ATOM 1560 N N . VAL A 1 192 ? -0.117 11.220 -7.918 1.00 90.56 192 VAL A N 1
ATOM 1561 C CA . VAL A 1 192 ? 0.120 10.517 -9.193 1.00 90.56 192 VAL A CA 1
ATOM 1562 C C . VAL A 1 192 ? 0.972 11.371 -10.130 1.00 90.56 192 VAL A C 1
ATOM 1564 O O . VAL A 1 192 ? 1.963 10.887 -10.673 1.00 90.56 192 VAL A O 1
ATOM 1567 N N . ASN A 1 193 ? 0.663 12.664 -10.263 1.00 90.50 193 ASN A N 1
ATOM 1568 C CA . ASN A 1 193 ? 1.463 13.582 -11.077 1.00 90.50 193 ASN A CA 1
ATOM 1569 C C . ASN A 1 193 ? 2.907 13.703 -10.573 1.00 90.50 193 ASN A C 1
ATOM 1571 O O . ASN A 1 193 ? 3.841 13.715 -11.372 1.00 90.50 193 ASN A O 1
ATOM 1575 N N . LEU A 1 194 ? 3.110 13.773 -9.254 1.00 91.56 194 LEU A N 1
ATOM 1576 C CA . LEU A 1 194 ? 4.449 13.800 -8.665 1.00 91.56 194 LEU A CA 1
ATOM 1577 C C . LEU A 1 194 ? 5.205 12.489 -8.908 1.00 91.56 194 LEU A C 1
ATOM 1579 O O . LEU A 1 194 ? 6.394 12.533 -9.224 1.00 91.56 194 LEU A O 1
ATOM 1583 N N . ALA A 1 195 ? 4.532 11.341 -8.788 1.00 92.50 195 ALA A N 1
ATOM 1584 C CA . ALA A 1 195 ? 5.116 10.036 -9.082 1.00 92.50 195 ALA A CA 1
ATOM 1585 C C . ALA A 1 195 ? 5.531 9.935 -10.555 1.00 92.50 195 ALA A C 1
ATOM 1587 O O . ALA A 1 195 ? 6.665 9.551 -10.835 1.00 92.50 195 ALA A O 1
ATOM 1588 N N . HIS A 1 196 ? 4.663 10.363 -11.476 1.00 95.06 196 HIS A N 1
ATOM 1589 C CA . HIS A 1 196 ? 4.938 10.372 -12.911 1.00 95.06 196 HIS A CA 1
ATOM 1590 C C . HIS A 1 196 ? 6.129 11.268 -13.248 1.00 95.06 196 HIS A C 1
ATOM 1592 O O . HIS A 1 196 ? 7.098 10.808 -13.845 1.00 95.06 196 HIS A O 1
ATOM 1598 N N . SER A 1 197 ? 6.112 12.530 -12.807 1.00 95.38 197 SER A N 1
ATOM 1599 C CA . SER A 1 197 ? 7.224 13.463 -13.029 1.00 95.38 197 SER A CA 1
ATOM 1600 C C . SER A 1 197 ? 8.539 12.924 -12.470 1.00 95.38 197 SER A C 1
ATOM 1602 O O . SER A 1 197 ? 9.586 13.063 -13.099 1.00 95.38 197 SER A O 1
ATOM 1604 N N . LYS A 1 198 ? 8.502 12.273 -11.298 1.00 95.25 198 LYS A N 1
ATOM 1605 C CA . LYS A 1 198 ? 9.706 11.684 -10.714 1.00 95.25 198 LYS A CA 1
ATOM 1606 C C . LYS A 1 198 ? 10.197 10.481 -11.512 1.00 95.25 198 LYS A C 1
ATOM 1608 O O . LYS A 1 198 ? 11.403 10.347 -11.693 1.00 95.25 198 LYS A O 1
ATOM 1613 N N . LEU A 1 199 ? 9.298 9.617 -11.976 1.00 95.31 199 LEU A N 1
ATOM 1614 C CA . LEU A 1 199 ? 9.663 8.460 -12.786 1.00 95.31 199 LEU A CA 1
ATOM 1615 C C . LEU A 1 199 ? 10.242 8.889 -14.141 1.00 95.31 199 LEU A C 1
ATOM 1617 O O . LEU A 1 199 ? 11.285 8.368 -14.527 1.00 95.31 199 LEU A O 1
ATOM 1621 N N . ALA A 1 200 ? 9.648 9.895 -14.787 1.00 95.69 200 ALA A N 1
ATOM 1622 C CA . ALA A 1 200 ? 10.154 10.491 -16.023 1.00 95.69 200 ALA A CA 1
ATOM 1623 C C . ALA A 1 200 ? 11.576 11.061 -15.849 1.00 95.69 200 ALA A C 1
ATOM 1625 O O . ALA A 1 200 ? 12.457 10.758 -16.645 1.00 95.69 200 ALA A O 1
ATOM 1626 N N . GLU A 1 201 ? 11.854 11.771 -14.747 1.00 96.25 201 GLU A N 1
ATOM 1627 C CA . GLU A 1 201 ? 13.212 12.254 -14.427 1.00 96.25 201 GLU A CA 1
ATOM 1628 C C . GLU A 1 201 ? 14.235 11.104 -14.317 1.00 96.25 201 GLU A C 1
ATOM 1630 O O . GLU A 1 201 ? 15.409 11.259 -14.656 1.00 96.25 201 GLU A O 1
ATOM 1635 N N . TYR A 1 202 ? 13.836 9.938 -13.795 1.00 94.25 202 TYR A N 1
ATOM 1636 C CA . TYR A 1 202 ? 14.717 8.767 -13.782 1.00 94.25 202 TYR A CA 1
ATOM 1637 C C . TYR A 1 202 ? 14.832 8.109 -15.154 1.00 94.25 202 TYR A C 1
ATOM 1639 O O . TYR A 1 202 ? 15.913 7.624 -15.479 1.00 94.25 202 TYR A O 1
ATOM 1647 N N . TYR A 1 203 ? 13.760 8.117 -15.942 1.00 94.38 203 TYR A N 1
ATOM 1648 C CA . TYR A 1 203 ? 13.749 7.583 -17.296 1.00 94.38 203 TYR A CA 1
ATOM 1649 C C . TYR A 1 203 ? 14.734 8.326 -18.208 1.00 94.38 203 TYR A C 1
ATOM 1651 O O . TYR A 1 203 ? 15.567 7.697 -18.852 1.00 94.38 203 TYR A O 1
ATOM 1659 N N . GLU A 1 204 ? 14.758 9.660 -18.153 1.00 95.06 204 GLU A N 1
ATOM 1660 C CA . GLU A 1 204 ? 15.708 10.503 -18.902 1.00 95.06 204 GLU A CA 1
ATOM 1661 C C . GLU A 1 204 ? 17.184 10.165 -18.612 1.00 95.06 204 GLU A C 1
ATOM 1663 O O . GLU A 1 204 ? 18.075 10.401 -19.429 1.00 95.06 204 GLU A O 1
ATOM 1668 N N . LYS A 1 205 ? 17.493 9.563 -17.454 1.00 94.31 205 LYS A N 1
ATOM 1669 C CA . LYS A 1 205 ? 18.872 9.159 -17.126 1.00 94.31 205 LYS A CA 1
ATOM 1670 C C . LYS A 1 205 ? 19.354 7.988 -17.983 1.00 94.31 205 LYS A C 1
ATOM 1672 O O . LYS A 1 205 ? 20.571 7.802 -18.080 1.00 94.31 205 LYS A O 1
ATOM 1677 N N . PHE A 1 206 ? 18.456 7.227 -18.617 1.00 92.69 206 PHE A N 1
ATOM 1678 C CA . PHE A 1 206 ? 18.835 6.142 -19.523 1.00 92.69 206 PHE A CA 1
ATOM 1679 C C . PHE A 1 206 ? 19.546 6.637 -20.782 1.00 92.69 206 PHE A C 1
ATOM 1681 O O . PHE A 1 206 ? 20.404 5.913 -21.287 1.00 92.69 206 PHE A O 1
ATOM 1688 N N . ASP A 1 207 ? 19.318 7.879 -21.219 1.00 90.31 207 ASP A N 1
ATOM 1689 C CA . ASP A 1 207 ? 20.002 8.478 -22.378 1.00 90.31 207 ASP A CA 1
ATOM 1690 C C . ASP A 1 207 ? 21.526 8.497 -22.218 1.00 90.31 207 ASP A C 1
ATOM 1692 O O . ASP A 1 207 ? 22.278 8.363 -23.183 1.00 90.31 207 ASP A O 1
ATOM 1696 N N . ASN A 1 208 ? 21.996 8.574 -20.972 1.00 92.88 208 ASN A N 1
ATOM 1697 C CA . ASN A 1 208 ? 23.416 8.538 -20.630 1.00 92.88 208 ASN A CA 1
ATOM 1698 C C . ASN A 1 208 ? 23.919 7.126 -20.272 1.00 92.88 208 ASN A C 1
ATOM 1700 O O . ASN A 1 208 ? 25.062 6.962 -19.842 1.00 92.88 208 ASN A O 1
ATOM 1704 N N . ALA A 1 209 ? 23.086 6.095 -20.426 1.00 92.69 209 ALA A N 1
ATOM 1705 C CA . ALA A 1 209 ? 23.370 4.717 -20.040 1.00 92.69 209 ALA A CA 1
ATOM 1706 C C . ALA A 1 209 ? 23.038 3.732 -21.184 1.00 92.69 209 ALA A C 1
ATOM 1708 O O . ALA A 1 209 ? 22.128 2.905 -21.057 1.00 92.69 209 ALA A O 1
ATOM 1709 N N . PRO A 1 210 ? 23.823 3.736 -22.284 1.00 91.75 210 PRO A N 1
ATOM 1710 C CA . PRO A 1 210 ? 23.548 2.943 -23.491 1.00 91.75 210 PRO A CA 1
ATOM 1711 C C . PRO A 1 210 ? 23.460 1.428 -23.251 1.00 91.75 210 PRO A C 1
ATOM 1713 O O . PRO A 1 210 ? 22.891 0.703 -24.063 1.00 91.75 210 PRO A O 1
ATOM 1716 N N . VAL A 1 211 ? 23.994 0.937 -22.127 1.00 93.75 211 VAL A N 1
ATOM 1717 C CA . VAL A 1 211 ? 23.920 -0.473 -21.723 1.00 93.75 211 VAL A CA 1
ATOM 1718 C C . VAL A 1 211 ? 22.481 -0.992 -21.623 1.00 93.75 211 VAL A C 1
ATOM 1720 O O . VAL A 1 211 ? 22.237 -2.136 -21.999 1.00 93.75 211 VAL A O 1
ATOM 1723 N N . TYR A 1 212 ? 21.526 -0.171 -21.177 1.00 91.62 212 TYR A N 1
ATOM 1724 C CA . TYR A 1 212 ? 20.127 -0.590 -21.034 1.00 91.62 212 TYR A CA 1
ATOM 1725 C C . TYR A 1 212 ? 19.438 -0.732 -22.394 1.00 91.62 212 TYR A C 1
ATOM 1727 O O . TYR A 1 212 ? 18.775 -1.741 -22.644 1.00 91.62 212 TYR A O 1
ATOM 1735 N N . TYR A 1 213 ? 19.679 0.207 -23.312 1.00 90.44 213 TYR A N 1
ATOM 1736 C CA . TYR A 1 213 ? 19.203 0.113 -24.693 1.00 90.44 213 TYR A CA 1
ATOM 1737 C C . TYR A 1 213 ? 19.818 -1.087 -25.419 1.00 90.44 213 TYR A C 1
ATOM 1739 O O . TYR A 1 213 ? 19.096 -1.895 -25.997 1.00 90.44 213 TYR A O 1
ATOM 1747 N N . ALA A 1 214 ? 21.141 -1.265 -25.331 1.00 91.25 214 ALA A N 1
ATOM 1748 C CA . ALA A 1 214 ? 21.831 -2.391 -25.955 1.00 91.25 214 ALA A CA 1
ATOM 1749 C C . ALA A 1 214 ? 21.326 -3.742 -25.424 1.00 91.25 214 ALA A C 1
ATOM 1751 O O . ALA A 1 214 ? 21.056 -4.647 -26.212 1.00 91.25 214 ALA A O 1
ATOM 1752 N N . ALA A 1 215 ? 21.153 -3.880 -24.105 1.00 90.94 215 ALA A N 1
ATOM 1753 C CA . ALA A 1 215 ? 20.625 -5.099 -23.499 1.00 90.94 215 ALA A CA 1
ATOM 1754 C C . ALA A 1 215 ? 19.198 -5.412 -23.976 1.00 90.94 215 ALA A C 1
ATOM 1756 O O . ALA A 1 215 ? 18.899 -6.568 -24.269 1.00 90.94 215 ALA A O 1
ATOM 1757 N N . THR A 1 216 ? 18.345 -4.391 -24.088 1.00 89.62 216 THR A N 1
ATOM 1758 C CA . THR A 1 216 ? 16.960 -4.530 -24.562 1.00 89.62 216 THR A CA 1
ATOM 1759 C C . THR A 1 216 ? 16.915 -4.932 -26.037 1.00 89.62 216 THR A C 1
ATOM 1761 O O . THR A 1 216 ? 16.273 -5.920 -26.386 1.00 89.62 216 THR A O 1
ATOM 1764 N N . ILE A 1 217 ? 17.676 -4.239 -26.892 1.00 88.12 217 ILE A N 1
ATOM 1765 C CA . ILE A 1 217 ? 17.744 -4.480 -28.342 1.00 88.12 217 ILE A CA 1
ATOM 1766 C C . ILE A 1 217 ? 18.289 -5.873 -28.674 1.00 88.12 217 ILE A C 1
ATOM 1768 O O . ILE A 1 217 ? 17.781 -6.557 -29.562 1.00 88.12 217 ILE A O 1
ATOM 1772 N N . LEU A 1 218 ? 19.333 -6.305 -27.965 1.00 88.38 218 LEU A N 1
ATOM 1773 C CA . LEU A 1 218 ? 19.975 -7.598 -28.198 1.00 88.38 218 LEU A CA 1
ATOM 1774 C C . LEU A 1 218 ? 19.183 -8.773 -27.611 1.00 88.38 218 LEU A C 1
ATOM 1776 O O . LEU A 1 218 ? 19.513 -9.929 -27.892 1.00 88.38 218 LEU A O 1
ATOM 1780 N N . HIS A 1 219 ? 18.150 -8.514 -26.804 1.00 86.44 219 HIS A N 1
ATOM 1781 C CA . HIS A 1 219 ? 17.340 -9.575 -26.233 1.00 86.44 219 HIS A CA 1
ATOM 1782 C C . HIS A 1 219 ? 16.481 -10.243 -27.327 1.00 86.44 219 HIS A C 1
ATOM 1784 O O . HIS A 1 219 ? 15.725 -9.555 -28.019 1.00 86.44 219 HIS A O 1
ATOM 1790 N N . PRO A 1 220 ? 16.522 -11.585 -27.485 1.00 85.56 220 PRO A N 1
ATOM 1791 C CA . PRO A 1 220 ? 15.833 -12.280 -28.577 1.00 85.56 220 PRO A CA 1
ATOM 1792 C C . PRO A 1 220 ? 14.329 -11.997 -28.682 1.00 85.56 220 PRO A C 1
ATOM 1794 O O . PRO A 1 220 ? 13.783 -12.056 -29.779 1.00 85.56 220 PRO A O 1
ATOM 1797 N N . HIS A 1 221 ? 13.676 -11.662 -27.564 1.00 80.12 221 HIS A N 1
ATOM 1798 C CA . HIS A 1 221 ? 12.261 -11.280 -27.529 1.00 80.12 221 HIS A CA 1
ATOM 1799 C C . HIS A 1 221 ? 11.961 -10.020 -28.360 1.00 80.12 221 HIS A C 1
ATOM 1801 O O . HIS A 1 221 ? 10.956 -9.970 -29.060 1.00 80.12 221 HIS A O 1
ATOM 1807 N N . TYR A 1 222 ? 12.851 -9.022 -28.336 1.00 75.19 222 TYR A N 1
ATOM 1808 C CA . TYR A 1 222 ? 12.659 -7.739 -29.029 1.00 75.19 222 TYR A CA 1
ATOM 1809 C C . TYR A 1 222 ? 13.275 -7.698 -30.427 1.00 75.19 222 TYR A C 1
ATOM 1811 O O . TYR A 1 222 ? 13.073 -6.737 -31.168 1.00 75.19 222 TYR A O 1
ATOM 1819 N N . LYS A 1 223 ? 13.948 -8.778 -30.837 1.00 65.31 223 LYS A N 1
ATOM 1820 C CA . LYS A 1 223 ? 14.579 -8.908 -32.155 1.00 65.31 223 LYS A CA 1
ATOM 1821 C C . LYS A 1 223 ? 13.618 -8.631 -33.321 1.00 65.31 223 LYS A C 1
ATOM 1823 O O . LYS A 1 223 ? 14.046 -8.105 -34.341 1.00 65.31 223 LYS A O 1
ATOM 1828 N N . ASN A 1 224 ? 12.334 -8.965 -33.165 1.00 63.25 224 ASN A N 1
ATOM 1829 C CA . ASN A 1 224 ? 11.312 -8.761 -34.199 1.00 63.25 224 ASN A CA 1
ATOM 1830 C C . ASN A 1 224 ? 10.554 -7.429 -34.061 1.00 63.25 224 ASN A C 1
ATOM 1832 O O . ASN A 1 224 ? 9.943 -6.995 -35.030 1.00 63.25 224 ASN A O 1
ATOM 1836 N N . HIS A 1 225 ? 10.600 -6.772 -32.898 1.00 59.31 225 HIS A N 1
ATOM 1837 C CA . HIS A 1 225 ? 9.969 -5.461 -32.702 1.00 59.31 225 HIS A CA 1
ATOM 1838 C C . HIS A 1 225 ? 10.770 -4.332 -33.359 1.00 59.31 225 HIS A C 1
ATOM 1840 O O . HIS A 1 225 ? 10.190 -3.367 -33.839 1.00 59.31 225 HIS A O 1
ATOM 1846 N N . LEU A 1 226 ? 12.090 -4.494 -33.462 1.00 50.53 226 LEU A N 1
ATOM 1847 C CA . LEU A 1 226 ? 12.984 -3.525 -34.103 1.00 50.53 226 LEU A CA 1
ATOM 1848 C C . LEU A 1 226 ? 13.052 -3.657 -35.628 1.00 50.53 226 LEU A C 1
ATOM 1850 O O . LEU A 1 226 ? 13.549 -2.757 -36.286 1.00 50.53 226 LEU A O 1
ATOM 1854 N N . ALA A 1 227 ? 12.558 -4.758 -36.201 1.00 42.88 227 ALA A N 1
ATOM 1855 C CA . ALA A 1 227 ? 12.473 -4.927 -37.654 1.00 42.88 227 ALA A CA 1
ATOM 1856 C C . ALA A 1 227 ? 11.272 -4.181 -38.279 1.00 42.88 227 ALA A C 1
ATOM 1858 O O . ALA A 1 227 ? 11.091 -4.234 -39.494 1.00 42.88 227 ALA A O 1
ATOM 1859 N N . ALA A 1 228 ? 10.441 -3.536 -37.450 1.00 41.69 228 ALA A N 1
ATOM 1860 C CA . ALA A 1 228 ? 9.260 -2.767 -37.842 1.00 41.69 228 ALA A CA 1
ATOM 1861 C C . ALA A 1 228 ? 9.425 -1.238 -37.665 1.00 41.69 228 ALA A C 1
ATOM 1863 O O . ALA A 1 228 ? 8.469 -0.503 -37.911 1.00 41.69 228 ALA A O 1
ATOM 1864 N N . LEU A 1 229 ? 10.614 -0.781 -37.248 1.00 38.66 229 LEU A N 1
ATOM 1865 C CA . LEU A 1 229 ? 11.062 0.621 -37.246 1.00 38.66 229 LEU A CA 1
ATOM 1866 C C . LEU A 1 229 ? 12.021 0.849 -38.420 1.00 38.66 229 LEU A C 1
ATOM 1868 O O . LEU A 1 229 ? 11.974 1.956 -38.999 1.00 38.66 229 LEU A O 1
#

Foldseek 3Di:
DVVVCCDALNVLLLLLLVVCPDPVSLVQLQVLQVVVCVVVVHDRPGDDAQHADPVDVVSLLSNLVSCLVSVRSSLVSLVVVLVVVCVVPPDDPPPPDDPDDPPDDDTPCSVVVHADPLSNVQSVLVNLLCVLVNVLCQQQVDPCPPVGRNHLLVVLVSLVVNLVSLVVSLVVLVPFDPVPPSTHDPCSNVVSVVVNVVSVVVSVVCVVVCVNVVSNCPPPVCVVVVVVD